Protein AF-A0A957LD82-F1 (afdb_monomer_lite)

Structure (mmCIF, N/CA/C/O backbone):
data_AF-A0A957LD82-F1
#
_entry.id   AF-A0A957LD82-F1
#
loop_
_atom_site.group_PDB
_atom_site.id
_atom_site.type_symbol
_atom_site.label_atom_id
_atom_site.label_alt_id
_atom_site.label_comp_id
_atom_site.label_asym_id
_atom_site.label_entity_id
_atom_site.label_seq_id
_atom_site.pdbx_PDB_ins_code
_atom_site.Cartn_x
_atom_site.Cartn_y
_atom_site.Cartn_z
_atom_site.occupancy
_atom_site.B_iso_or_equiv
_atom_site.auth_seq_id
_atom_site.auth_comp_id
_atom_site.auth_asym_id
_atom_site.auth_atom_id
_atom_site.pdbx_PDB_model_num
ATOM 1 N N . MET A 1 1 ? -39.497 -38.482 -14.548 1.00 37.16 1 MET A N 1
ATOM 2 C CA . MET A 1 1 ? -38.220 -38.505 -15.282 1.00 37.16 1 MET A CA 1
ATOM 3 C C . MET A 1 1 ? -37.666 -37.103 -15.205 1.00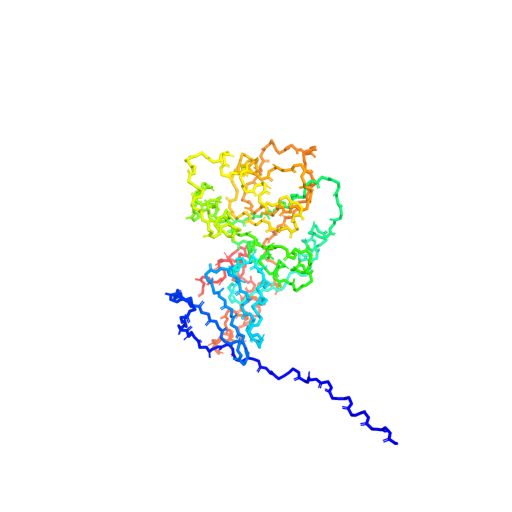 37.16 1 MET A C 1
ATOM 5 O O . MET A 1 1 ? -38.252 -36.192 -15.767 1.00 37.16 1 MET A O 1
ATOM 9 N N . THR A 1 2 ? -36.678 -36.952 -14.337 1.00 33.22 2 THR A N 1
ATOM 10 C CA . THR A 1 2 ? -35.869 -35.759 -14.091 1.00 33.22 2 THR A CA 1
ATOM 11 C C . THR A 1 2 ? -34.923 -35.540 -15.265 1.00 33.22 2 THR A C 1
ATOM 13 O O . THR A 1 2 ? -34.301 -36.509 -15.693 1.00 33.22 2 THR A O 1
ATOM 16 N N . ASP A 1 3 ? -34.794 -34.305 -15.736 1.00 28.39 3 ASP A N 1
ATOM 17 C CA . ASP A 1 3 ? -33.658 -33.889 -16.561 1.00 28.39 3 ASP A CA 1
ATOM 18 C C . ASP A 1 3 ? -33.222 -32.493 -16.092 1.00 28.39 3 ASP A C 1
ATOM 20 O O . ASP A 1 3 ? -33.792 -31.471 -16.474 1.00 28.39 3 ASP A O 1
ATOM 24 N N . ASP A 1 4 ? -32.251 -32.486 -15.176 1.00 30.16 4 ASP A N 1
ATOM 25 C CA . ASP A 1 4 ? -31.510 -31.306 -14.739 1.00 30.16 4 ASP A CA 1
ATOM 26 C C . ASP A 1 4 ? -30.354 -31.081 -15.722 1.00 30.16 4 ASP A C 1
ATOM 28 O O . ASP A 1 4 ? -29.299 -31.713 -15.631 1.00 30.16 4 ASP A O 1
ATOM 32 N N . ALA A 1 5 ? -30.538 -30.165 -16.672 1.00 30.92 5 ALA A N 1
ATOM 33 C CA . ALA A 1 5 ? -29.443 -29.652 -17.484 1.00 30.92 5 ALA A CA 1
ATOM 34 C C . ALA A 1 5 ? -28.743 -28.516 -16.723 1.00 30.92 5 ALA A C 1
ATOM 36 O O . ALA A 1 5 ? -29.127 -27.349 -16.788 1.00 30.92 5 ALA A O 1
ATOM 37 N N . ASN A 1 6 ? -27.706 -28.892 -15.980 1.00 31.89 6 ASN A N 1
ATOM 38 C CA . ASN A 1 6 ? -26.743 -27.996 -15.353 1.00 31.89 6 ASN A CA 1
ATOM 39 C C . ASN A 1 6 ? -25.898 -27.299 -16.436 1.00 31.89 6 ASN A C 1
ATOM 41 O O . ASN A 1 6 ? -24.949 -27.880 -16.961 1.00 31.89 6 ASN A O 1
ATOM 45 N N . THR A 1 7 ? -26.241 -26.060 -16.789 1.00 28.36 7 THR A N 1
ATOM 46 C CA . THR A 1 7 ? -25.378 -25.190 -17.599 1.00 28.36 7 THR A CA 1
ATOM 47 C C . THR A 1 7 ? -24.763 -24.117 -16.710 1.00 28.36 7 THR A C 1
ATOM 49 O O . THR A 1 7 ? -25.411 -23.122 -16.381 1.00 28.36 7 THR A O 1
ATOM 52 N N . SER A 1 8 ? -23.500 -24.319 -16.337 1.00 25.75 8 SER A N 1
ATOM 53 C CA . SER A 1 8 ? -22.634 -23.284 -15.771 1.00 25.75 8 SER A CA 1
ATOM 54 C C . SER A 1 8 ? -22.618 -22.054 -16.690 1.00 25.75 8 SER A C 1
ATOM 56 O O . SER A 1 8 ? -22.409 -22.220 -17.895 1.00 25.75 8 SER A O 1
ATOM 58 N N . PRO A 1 9 ? -22.792 -20.822 -16.183 1.00 27.30 9 PRO A N 1
ATOM 59 C CA . PRO A 1 9 ? -22.610 -19.644 -17.014 1.00 27.30 9 PRO A CA 1
ATOM 60 C C . PRO A 1 9 ? -21.117 -19.470 -17.321 1.00 27.30 9 PRO A C 1
ATOM 62 O O . PRO A 1 9 ? -20.305 -19.152 -16.455 1.00 27.30 9 PRO A O 1
ATOM 65 N N . THR A 1 10 ? -20.762 -19.708 -18.580 1.00 23.59 10 THR A N 1
ATOM 66 C CA . THR A 1 10 ? -19.490 -19.334 -19.201 1.00 23.59 10 THR A CA 1
ATOM 67 C C . THR A 1 10 ? -19.249 -17.831 -19.063 1.00 23.59 10 THR A C 1
ATOM 69 O O . THR A 1 10 ? -20.083 -17.029 -19.481 1.00 23.59 10 THR A O 1
ATOM 72 N N . ALA A 1 11 ? -18.093 -17.454 -18.513 1.00 25.05 11 ALA A N 1
ATOM 73 C CA . ALA A 1 11 ? -17.619 -16.076 -18.466 1.00 25.05 11 ALA A CA 1
ATOM 74 C C . ALA A 1 11 ? -17.286 -15.587 -19.887 1.00 25.05 11 ALA A C 1
ATOM 76 O O . ALA A 1 11 ? -16.221 -15.874 -20.429 1.00 25.05 11 ALA A O 1
ATOM 77 N N . THR A 1 12 ? -18.218 -14.869 -20.509 1.00 23.62 12 THR A N 1
ATOM 78 C CA . THR A 1 12 ? -17.974 -14.090 -21.729 1.00 23.62 12 THR A CA 1
ATOM 79 C C . THR A 1 12 ? -17.597 -12.663 -21.345 1.00 23.62 12 THR A C 1
ATOM 81 O O . THR A 1 12 ? -18.262 -12.062 -20.505 1.00 23.62 12 THR A O 1
ATOM 84 N N . GLY A 1 13 ? -16.510 -12.164 -21.939 1.00 26.25 13 GLY A N 1
ATOM 85 C CA . GLY A 1 13 ? -15.805 -10.938 -21.562 1.00 26.25 13 GLY A CA 1
ATOM 86 C C . GLY A 1 13 ? -16.672 -9.688 -21.397 1.00 26.25 13 GLY A C 1
ATOM 87 O O . GLY A 1 13 ? -17.635 -9.466 -22.129 1.00 26.25 13 GLY A O 1
ATOM 88 N N . PHE A 1 14 ? -16.282 -8.856 -20.432 1.00 27.83 14 PHE A N 1
ATOM 89 C CA . PHE A 1 14 ? -16.908 -7.571 -20.150 1.00 27.83 14 PHE A CA 1
ATOM 90 C C . PHE A 1 14 ? -16.106 -6.451 -20.813 1.00 27.83 14 PHE A C 1
ATOM 92 O O . PHE A 1 14 ? -14.918 -6.285 -20.547 1.00 27.83 14 PHE A O 1
ATOM 99 N N . SER A 1 15 ? -16.762 -5.675 -21.675 1.00 29.17 15 SER A N 1
ATOM 100 C CA . SER A 1 15 ? -16.251 -4.386 -22.130 1.00 29.17 15 SER A CA 1
ATOM 101 C C . SER A 1 15 ? -16.533 -3.342 -21.048 1.00 29.17 15 SER A C 1
ATOM 103 O O . SER A 1 15 ? -17.697 -3.011 -20.817 1.00 29.17 15 SER A O 1
ATOM 105 N N . ALA A 1 16 ? -15.489 -2.817 -20.406 1.00 32.66 16 ALA A N 1
ATOM 106 C CA . ALA A 1 16 ? -15.584 -1.536 -19.714 1.00 32.66 16 ALA A CA 1
ATOM 107 C C . ALA A 1 16 ? -15.987 -0.477 -20.748 1.00 32.66 16 ALA A C 1
ATOM 109 O O . ALA A 1 16 ? -15.374 -0.388 -21.815 1.00 32.66 16 ALA A O 1
ATOM 110 N N . GLY A 1 17 ? -17.053 0.275 -20.487 1.00 32.03 17 GLY A N 1
ATOM 111 C CA . GLY A 1 17 ? -17.469 1.316 -21.419 1.00 32.03 17 GLY A CA 1
ATOM 112 C C . GLY A 1 17 ? -18.947 1.647 -21.368 1.00 32.03 17 GLY A C 1
ATOM 113 O O . GLY A 1 17 ? -19.731 1.141 -22.173 1.00 32.03 17 GLY A O 1
ATOM 114 N N . ARG A 1 18 ? -19.298 2.572 -20.476 1.00 32.22 18 ARG A N 1
ATOM 115 C CA . ARG A 1 18 ? -19.909 3.870 -20.807 1.00 32.22 18 ARG A CA 1
ATOM 116 C C . ARG A 1 18 ? -20.166 4.594 -19.491 1.00 32.22 18 ARG A C 1
ATOM 118 O O . ARG A 1 18 ? -21.029 4.147 -18.740 1.00 32.22 18 ARG A O 1
ATOM 125 N N . ASP A 1 19 ? -19.483 5.719 -19.285 1.00 34.69 19 ASP A N 1
ATOM 126 C CA . ASP A 1 19 ? -19.875 6.707 -18.281 1.00 34.69 19 ASP A CA 1
ATOM 127 C C . ASP A 1 19 ? -21.354 7.032 -18.501 1.00 34.69 19 ASP A C 1
ATOM 129 O O . ASP A 1 19 ? -21.744 7.548 -19.555 1.00 34.69 19 ASP A O 1
ATOM 133 N N . MET A 1 20 ? -22.199 6.642 -17.552 1.00 35.75 20 MET A N 1
ATOM 134 C CA . MET A 1 20 ? -23.608 6.995 -17.572 1.00 35.75 20 MET A CA 1
ATOM 135 C C . MET A 1 20 ? -23.943 7.749 -16.299 1.00 35.75 20 MET A C 1
ATOM 137 O O . MET A 1 20 ? -23.800 7.233 -15.193 1.00 35.75 20 MET A O 1
ATOM 141 N N . ASP A 1 21 ? -24.454 8.957 -16.484 1.00 34.50 21 ASP A N 1
ATOM 142 C CA . ASP A 1 21 ? -25.106 9.707 -15.428 1.00 34.50 21 ASP A CA 1
ATOM 143 C C . ASP A 1 21 ? -26.489 9.102 -15.168 1.00 34.50 21 ASP A C 1
ATOM 145 O O . ASP A 1 21 ? -27.330 9.021 -16.070 1.00 34.50 21 ASP A O 1
ATOM 149 N N . PHE A 1 22 ? -26.750 8.675 -13.934 1.00 39.41 22 PHE A N 1
ATOM 150 C CA . PHE A 1 22 ? -28.084 8.266 -13.507 1.00 39.41 22 PHE A CA 1
ATOM 151 C C . PHE A 1 22 ? -28.494 9.003 -12.231 1.00 39.41 22 PHE A C 1
ATOM 153 O O . PHE A 1 22 ? -27.686 9.265 -11.342 1.00 39.41 22 PHE A O 1
ATOM 160 N N . SER A 1 23 ? -29.782 9.351 -12.157 1.00 32.78 23 SER A N 1
ATOM 161 C CA . SER A 1 23 ? -30.378 9.959 -10.969 1.00 32.78 23 SER A CA 1
ATOM 162 C C . SER A 1 23 ? -30.995 8.871 -10.096 1.00 32.78 23 SER A C 1
ATOM 164 O O . SER A 1 23 ? -31.865 8.123 -10.551 1.00 32.78 23 SER A O 1
ATOM 166 N N . ILE A 1 24 ? -30.554 8.791 -8.841 1.00 39.56 24 ILE A N 1
ATOM 167 C CA . ILE A 1 24 ? -31.186 7.978 -7.797 1.00 39.56 24 ILE A CA 1
ATOM 168 C C . ILE A 1 24 ? -31.771 8.950 -6.782 1.00 39.56 24 ILE A C 1
ATOM 170 O O . ILE A 1 24 ? -31.032 9.710 -6.178 1.00 39.56 24 ILE A O 1
ATOM 174 N N . ALA A 1 25 ? -33.094 8.936 -6.598 1.00 34.78 25 ALA A N 1
ATOM 175 C CA . ALA A 1 25 ? -33.778 9.749 -5.583 1.00 34.78 25 ALA A CA 1
ATOM 176 C C . ALA A 1 25 ? -33.409 11.256 -5.590 1.00 34.78 25 ALA A C 1
ATOM 178 O O . ALA A 1 25 ? -33.421 11.890 -4.543 1.00 34.78 25 ALA A O 1
ATOM 179 N N . ASN A 1 26 ? -33.158 11.828 -6.778 1.00 34.41 26 ASN A N 1
ATOM 180 C CA . ASN A 1 26 ? -32.676 13.199 -7.035 1.00 34.41 26 ASN A CA 1
ATOM 181 C C . ASN A 1 26 ? -31.175 13.464 -6.827 1.00 34.41 26 ASN A C 1
ATOM 183 O O . ASN A 1 26 ? -30.736 14.563 -7.158 1.00 34.41 26 ASN A O 1
ATOM 187 N N . ASP A 1 27 ? -30.380 12.474 -6.425 1.00 34.81 27 ASP A N 1
ATOM 188 C CA . ASP A 1 27 ? -28.924 12.600 -6.359 1.00 34.81 27 ASP A CA 1
ATOM 189 C C . ASP A 1 27 ? -28.263 12.070 -7.635 1.00 34.81 27 ASP A C 1
ATOM 191 O O . ASP A 1 27 ? -28.639 11.031 -8.191 1.00 34.81 27 ASP A O 1
ATOM 195 N N . PHE A 1 28 ? -27.296 12.838 -8.136 1.00 34.06 28 PHE A N 1
ATOM 196 C CA . PHE A 1 28 ? -26.535 12.539 -9.345 1.00 34.06 28 PHE A CA 1
ATOM 197 C C . PHE A 1 28 ? -25.315 11.709 -8.958 1.00 34.06 28 PHE A C 1
ATOM 199 O O . PHE A 1 28 ? -24.437 12.188 -8.239 1.00 34.06 28 PHE A O 1
ATOM 206 N N . VAL A 1 29 ? -25.253 10.461 -9.416 1.00 45.28 29 VAL A N 1
ATOM 207 C CA . VAL A 1 29 ? -24.162 9.556 -9.057 1.00 45.28 29 VAL A CA 1
ATOM 208 C C . VAL A 1 29 ? -23.565 8.986 -10.336 1.00 45.28 29 VAL A C 1
ATOM 210 O O . VAL A 1 29 ? -24.238 8.263 -11.065 1.00 45.28 29 VAL A O 1
ATOM 213 N N . GLY A 1 30 ? -22.303 9.319 -10.619 1.00 40.72 30 GLY A N 1
ATOM 214 C CA . GLY A 1 30 ? -21.558 8.706 -11.719 1.00 40.72 30 GLY A CA 1
ATOM 215 C C . GLY A 1 30 ? -21.296 7.227 -11.425 1.00 40.72 30 GLY A C 1
ATOM 216 O O . GLY A 1 30 ? -20.922 6.879 -10.297 1.00 40.72 30 GLY A O 1
ATOM 217 N N . GLY A 1 31 ? -21.491 6.358 -12.418 1.00 50.34 31 GLY A N 1
ATOM 218 C CA . GLY A 1 31 ? -21.335 4.919 -12.235 1.00 50.34 31 GLY A CA 1
ATOM 219 C C . GLY A 1 31 ? -21.324 4.092 -13.518 1.00 50.34 31 GLY A C 1
ATOM 220 O O . GLY A 1 31 ? -21.822 4.527 -14.555 1.00 50.34 31 GLY A O 1
ATOM 221 N N . ASP A 1 32 ? -20.822 2.860 -13.412 1.00 47.09 32 ASP A N 1
ATOM 222 C CA . ASP A 1 32 ? -20.896 1.861 -14.482 1.00 47.09 32 ASP A CA 1
ATOM 223 C C . ASP A 1 32 ? -22.114 0.950 -14.313 1.00 47.09 32 ASP A C 1
ATOM 225 O O . ASP A 1 32 ? -22.430 0.444 -13.227 1.00 47.09 32 ASP A O 1
ATOM 229 N N . LYS A 1 33 ? -22.792 0.683 -15.433 1.00 48.22 33 LYS A N 1
ATOM 230 C CA . LYS A 1 33 ? -23.857 -0.318 -15.506 1.00 48.22 33 LYS A CA 1
ATOM 231 C C . LYS A 1 33 ? -23.242 -1.704 -15.689 1.00 48.22 33 LYS A C 1
ATOM 233 O O . LYS A 1 33 ? -22.759 -2.035 -16.765 1.00 48.22 33 LYS A O 1
ATOM 238 N N . PHE A 1 34 ? -23.331 -2.536 -14.656 1.00 48.31 34 PHE A N 1
ATOM 239 C CA . PHE A 1 34 ? -22.688 -3.853 -14.639 1.00 48.31 34 PHE A CA 1
ATOM 240 C C . PHE A 1 34 ? -23.490 -4.921 -15.409 1.00 48.31 34 PHE A C 1
ATOM 242 O O . PHE A 1 34 ? -22.931 -5.679 -16.195 1.00 48.31 34 PHE A O 1
ATOM 249 N N . SER A 1 35 ? -24.815 -4.992 -15.193 1.00 41.22 35 SER A N 1
ATOM 250 C CA . SER A 1 35 ? -25.776 -5.831 -15.943 1.00 41.22 35 SER A CA 1
ATOM 251 C C . SER A 1 35 ? -27.203 -5.629 -15.402 1.00 41.22 35 SER A C 1
ATOM 253 O O . SER A 1 35 ? -27.405 -5.568 -14.187 1.00 41.22 35 SER A O 1
ATOM 255 N N . GLY A 1 36 ? -28.219 -5.544 -16.269 1.00 60.16 36 GLY A N 1
ATOM 256 C CA . GLY A 1 36 ? -29.620 -5.371 -15.844 1.00 60.16 36 GLY A CA 1
ATOM 257 C C . GLY A 1 36 ? -29.863 -4.068 -15.061 1.00 60.16 36 GLY A C 1
ATOM 258 O O . GLY A 1 36 ? -29.543 -2.997 -15.566 1.00 60.16 36 GLY A O 1
ATOM 259 N N . ASN A 1 37 ? -30.418 -4.163 -13.844 1.00 53.69 37 ASN A N 1
ATOM 260 C CA . ASN A 1 37 ? -30.674 -3.040 -12.917 1.00 53.69 37 ASN A CA 1
ATOM 261 C C . ASN A 1 37 ? -29.593 -2.895 -11.816 1.00 53.69 37 ASN A C 1
ATOM 263 O O . ASN A 1 37 ? -29.890 -2.444 -10.709 1.00 53.69 37 ASN A O 1
ATOM 267 N N . LYS A 1 38 ? -28.356 -3.333 -12.081 1.00 48.66 38 LYS A N 1
ATOM 268 C CA . LYS A 1 38 ? -27.225 -3.247 -11.140 1.00 48.66 38 LYS A CA 1
ATOM 269 C C . LYS A 1 38 ? -26.270 -2.124 -11.551 1.00 48.66 38 LYS A C 1
ATOM 271 O O . LYS A 1 38 ? -25.851 -2.095 -12.712 1.00 48.66 38 LYS A O 1
ATOM 276 N N . TYR A 1 39 ? -25.904 -1.264 -10.601 1.00 54.19 39 TYR A N 1
ATOM 277 C CA . TYR A 1 39 ? -25.043 -0.096 -10.823 1.00 54.19 39 TYR A CA 1
ATOM 278 C C . TYR A 1 39 ? -23.960 0.002 -9.738 1.00 54.19 39 TYR A C 1
ATOM 280 O O . TYR A 1 39 ? -24.215 -0.347 -8.583 1.00 54.19 39 TYR A O 1
ATOM 288 N N . VAL A 1 40 ? -22.774 0.491 -10.107 1.00 51.59 40 VAL A N 1
ATOM 289 C CA . VAL A 1 40 ? -21.659 0.786 -9.185 1.00 51.59 40 VAL A CA 1
ATOM 290 C C . VAL A 1 40 ? -21.487 2.299 -9.091 1.00 51.59 40 VAL A C 1
ATOM 292 O O . VAL A 1 40 ? -21.320 2.938 -10.120 1.00 51.59 40 VAL A O 1
ATOM 295 N N . SER A 1 41 ? -21.526 2.877 -7.887 1.00 48.91 41 SER A N 1
ATOM 296 C CA . SER A 1 41 ? -21.249 4.304 -7.660 1.00 48.91 41 SER A CA 1
ATOM 297 C C . SER A 1 41 ? -19.750 4.561 -7.516 1.00 48.91 41 SER A C 1
ATOM 299 O O . SER A 1 41 ? -19.121 4.045 -6.591 1.00 48.91 41 SER A O 1
ATOM 301 N N . TYR A 1 42 ? -19.191 5.432 -8.358 1.00 43.59 42 TYR A N 1
ATOM 302 C CA . TYR A 1 42 ? -17.782 5.831 -8.259 1.00 43.59 42 TYR A CA 1
ATOM 303 C C . TYR A 1 42 ? -17.486 6.780 -7.096 1.00 43.59 42 TYR A C 1
ATOM 305 O O . TYR A 1 42 ? -16.356 6.823 -6.621 1.00 43.59 42 TYR A O 1
ATOM 313 N N . MET A 1 43 ? -18.484 7.535 -6.626 1.00 38.50 43 MET A N 1
ATOM 314 C CA . MET A 1 43 ? -18.284 8.507 -5.542 1.00 38.50 43 MET A CA 1
ATOM 315 C C . MET A 1 43 ? -18.257 7.871 -4.150 1.00 38.50 43 MET A C 1
ATOM 317 O O . MET A 1 43 ? -17.748 8.486 -3.221 1.00 38.50 43 MET A O 1
ATOM 321 N N . THR A 1 44 ? -18.809 6.666 -3.992 1.00 43.94 44 THR A N 1
ATOM 322 C CA . THR A 1 44 ? -18.986 6.035 -2.669 1.00 43.94 44 THR A CA 1
ATOM 323 C C . THR A 1 44 ? -18.475 4.596 -2.588 1.00 43.94 44 THR A C 1
ATOM 325 O O . THR A 1 44 ? -18.439 4.032 -1.502 1.00 43.94 44 THR A O 1
ATOM 328 N N . GLY A 1 45 ? -18.110 3.970 -3.715 1.00 43.81 45 GLY A N 1
ATOM 329 C CA . GLY A 1 45 ? -17.806 2.533 -3.765 1.00 43.81 45 GLY A CA 1
ATOM 330 C C . GLY A 1 45 ? -19.042 1.634 -3.600 1.00 43.81 45 GLY A C 1
ATOM 331 O O . GLY A 1 45 ? -18.936 0.409 -3.617 1.00 43.81 45 GLY A O 1
ATOM 332 N N . ASN A 1 46 ? -20.239 2.214 -3.485 1.00 45.81 46 ASN A N 1
ATOM 333 C CA . ASN A 1 46 ? -21.460 1.465 -3.221 1.00 45.81 46 ASN A CA 1
ATOM 334 C C . ASN A 1 46 ? -21.931 0.694 -4.461 1.00 45.81 46 ASN A C 1
ATOM 336 O O . ASN A 1 46 ? -22.209 1.283 -5.512 1.00 45.81 46 ASN A O 1
ATOM 340 N N . LEU A 1 47 ? -22.105 -0.624 -4.318 1.00 43.69 47 LEU A N 1
ATOM 341 C CA . LEU A 1 47 ? -22.863 -1.431 -5.271 1.00 43.69 47 LEU A CA 1
ATOM 342 C C . LEU A 1 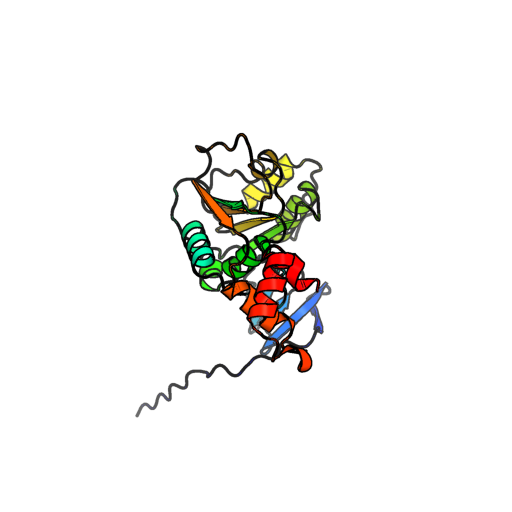47 ? -24.347 -1.347 -4.897 1.00 43.69 47 LEU A C 1
ATOM 344 O O . LEU A 1 47 ? -24.781 -1.901 -3.886 1.00 43.69 47 LEU A O 1
ATOM 348 N N . VAL A 1 48 ? -25.144 -0.682 -5.731 1.00 48.78 48 VAL A N 1
ATOM 349 C CA . VAL A 1 48 ? -26.597 -0.618 -5.548 1.00 48.78 48 VAL A CA 1
ATOM 350 C C . VAL A 1 48 ? -27.241 -1.684 -6.430 1.00 48.78 48 VAL A C 1
ATOM 352 O O . VAL A 1 48 ? -27.280 -1.576 -7.660 1.00 48.78 48 VAL A O 1
ATOM 355 N N . VAL A 1 49 ? -27.753 -2.743 -5.796 1.00 45.12 49 VAL A N 1
ATOM 356 C CA . VAL A 1 49 ? -28.494 -3.813 -6.472 1.00 45.12 49 VAL A CA 1
ATOM 357 C C . VAL A 1 49 ? -29.988 -3.576 -6.278 1.00 45.12 49 VAL A C 1
ATOM 359 O O . VAL A 1 49 ? -30.524 -3.801 -5.197 1.00 45.12 49 VAL A O 1
ATOM 362 N N . ASN A 1 50 ? -30.684 -3.155 -7.336 1.00 43.09 50 ASN A N 1
ATOM 363 C CA . ASN A 1 50 ? -32.142 -3.083 -7.312 1.00 43.09 50 ASN A CA 1
ATOM 364 C C . ASN A 1 50 ? -32.725 -4.421 -7.797 1.00 43.09 50 ASN A C 1
ATOM 366 O O . ASN A 1 50 ? -32.768 -4.691 -9.001 1.00 43.09 50 ASN A O 1
ATOM 370 N N . GLN A 1 51 ? -33.142 -5.278 -6.861 1.00 41.69 51 GLN A N 1
ATOM 371 C CA . GLN A 1 51 ? -33.937 -6.471 -7.157 1.00 41.69 51 GLN A CA 1
ATOM 372 C C . GLN A 1 51 ? -35.333 -6.314 -6.548 1.00 41.69 51 GLN A C 1
ATOM 374 O O . GLN A 1 51 ? -35.494 -6.283 -5.333 1.00 41.69 51 GLN A O 1
ATOM 379 N N . ASN A 1 52 ? -36.355 -6.235 -7.406 1.00 40.19 52 ASN A N 1
ATOM 380 C CA . ASN A 1 52 ? -37.773 -6.330 -7.034 1.00 40.19 52 ASN A CA 1
ATOM 381 C C . ASN A 1 52 ? -38.233 -5.382 -5.905 1.00 40.19 52 ASN A C 1
ATOM 383 O O . ASN A 1 52 ? -39.058 -5.765 -5.081 1.00 40.19 52 ASN A O 1
ATOM 387 N N . GLY A 1 53 ? -37.713 -4.150 -5.851 1.00 41.66 53 GLY A N 1
ATOM 388 C CA . GLY A 1 53 ? -38.112 -3.167 -4.835 1.00 41.66 53 GLY A CA 1
ATOM 389 C C . GLY A 1 53 ? -37.519 -3.404 -3.441 1.00 41.66 53 GLY A C 1
ATOM 390 O O . GLY A 1 53 ? -37.843 -2.659 -2.521 1.00 41.66 53 GLY A O 1
ATOM 391 N N . VAL A 1 54 ? -36.630 -4.391 -3.282 1.00 37.03 54 VAL A N 1
ATOM 392 C CA . VAL A 1 54 ? -35.804 -4.557 -2.082 1.00 37.03 54 VAL A CA 1
ATOM 393 C C . VAL A 1 54 ? -34.430 -3.967 -2.376 1.00 37.03 54 VAL A C 1
ATOM 395 O O . VAL A 1 54 ? -33.672 -4.472 -3.207 1.00 37.03 54 VAL A O 1
ATOM 398 N N . GLN A 1 55 ? -34.130 -2.859 -1.705 1.00 43.53 55 GLN A N 1
ATOM 399 C CA . GLN A 1 55 ? -32.831 -2.206 -1.745 1.00 43.53 55 GLN A CA 1
ATOM 400 C C . GLN A 1 55 ? -31.880 -2.988 -0.834 1.00 43.53 55 GLN A C 1
ATOM 402 O O . GLN A 1 55 ? -31.932 -2.862 0.384 1.00 43.53 55 GLN A O 1
ATOM 407 N N . ALA A 1 56 ? -31.036 -3.836 -1.419 1.00 36.75 56 ALA A N 1
ATOM 408 C CA . ALA A 1 56 ? -29.899 -4.413 -0.713 1.00 36.75 56 ALA A CA 1
ATOM 409 C C . ALA A 1 56 ? -28.655 -3.608 -1.107 1.00 36.75 56 ALA A C 1
ATOM 411 O O . ALA A 1 56 ? -28.065 -3.838 -2.163 1.00 36.75 56 ALA A O 1
ATOM 412 N N . SER A 1 57 ? -28.300 -2.612 -0.296 1.00 42.06 57 SER A N 1
ATOM 413 C CA . SER A 1 57 ? -27.012 -1.926 -0.398 1.00 42.06 57 SER A CA 1
ATOM 414 C C . SER A 1 57 ? -25.983 -2.727 0.392 1.00 42.06 57 SER A C 1
ATOM 416 O O . SER A 1 57 ? -25.967 -2.684 1.621 1.00 42.06 57 SER A O 1
ATOM 418 N N . THR A 1 58 ? -25.129 -3.476 -0.299 1.00 41.56 58 THR A N 1
ATOM 419 C CA . THR A 1 58 ? -23.873 -3.930 0.303 1.00 41.56 58 THR A CA 1
ATOM 420 C C . THR A 1 58 ? -22.878 -2.791 0.116 1.00 41.56 58 THR A C 1
ATOM 422 O O . THR A 1 58 ? -22.487 -2.487 -1.011 1.00 41.56 58 THR A O 1
ATOM 425 N N . LEU A 1 59 ? -22.555 -2.099 1.208 1.00 48.56 59 LEU A N 1
ATOM 426 C CA . LEU A 1 59 ? -21.604 -0.991 1.209 1.00 48.56 59 LEU A CA 1
ATOM 427 C C . LEU A 1 59 ? -20.197 -1.586 1.077 1.00 48.56 59 LEU A C 1
ATOM 429 O O . LEU A 1 59 ? -19.772 -2.359 1.932 1.00 48.56 59 LEU A O 1
ATOM 433 N N . TYR A 1 60 ? -19.509 -1.270 -0.019 1.00 51.38 60 TYR A N 1
ATOM 434 C CA . TYR A 1 60 ? -18.111 -1.635 -0.233 1.00 51.38 60 TYR A CA 1
ATOM 435 C C . TYR A 1 60 ? -17.279 -0.356 -0.181 1.00 51.38 60 TYR A C 1
ATOM 437 O O . TYR A 1 60 ? -17.206 0.395 -1.149 1.00 51.38 60 TYR A O 1
ATOM 445 N N . TYR A 1 61 ? -16.629 -0.105 0.951 1.00 65.31 61 TYR A N 1
ATOM 446 C CA . TYR A 1 61 ? -15.830 1.101 1.161 1.00 65.31 61 TYR A CA 1
ATOM 447 C C . TYR A 1 61 ? -14.425 0.938 0.571 1.00 65.31 61 TYR A C 1
ATOM 449 O O . TYR A 1 61 ? -13.435 0.784 1.286 1.00 65.31 61 TYR A O 1
ATOM 457 N N . ARG A 1 62 ? -14.331 0.888 -0.761 1.00 72.56 62 ARG A N 1
ATOM 458 C CA . ARG A 1 62 ? -13.062 0.680 -1.474 1.00 72.56 62 ARG A CA 1
ATOM 459 C C . ARG A 1 62 ? -12.683 1.903 -2.288 1.00 72.56 62 ARG A C 1
ATOM 461 O O . ARG A 1 62 ? -13.365 2.256 -3.246 1.00 72.56 62 ARG A O 1
ATOM 468 N N . HIS A 1 63 ? -11.559 2.520 -1.940 1.00 74.81 63 HIS A N 1
ATOM 469 C CA . HIS A 1 63 ? -10.943 3.527 -2.797 1.00 74.81 63 HIS A CA 1
ATOM 470 C C . HIS A 1 63 ? -10.404 2.866 -4.071 1.00 74.81 63 HIS A C 1
ATOM 472 O O . HIS A 1 63 ? -9.743 1.827 -4.012 1.00 74.81 63 HIS A O 1
ATOM 478 N N . VAL A 1 64 ? -10.648 3.493 -5.226 1.00 73.94 64 VAL A N 1
ATOM 479 C CA . VAL A 1 64 ? -10.026 3.085 -6.491 1.00 73.94 64 VAL A CA 1
ATOM 480 C C . VAL A 1 64 ? -8.522 3.324 -6.380 1.00 73.94 64 VAL A C 1
ATOM 482 O O . VAL A 1 64 ? -8.073 4.462 -6.226 1.00 73.94 64 VAL A O 1
ATOM 485 N N . LEU A 1 65 ? -7.735 2.248 -6.433 1.00 79.19 65 LEU A N 1
ATOM 486 C CA . LEU A 1 65 ? -6.281 2.345 -6.365 1.00 79.19 65 LEU A CA 1
ATOM 487 C C . LEU A 1 65 ? -5.721 2.678 -7.755 1.00 79.19 65 LEU A C 1
ATOM 489 O O . LEU A 1 65 ? -6.122 2.047 -8.736 1.00 79.19 65 LEU A O 1
ATOM 493 N N . PRO A 1 66 ? -4.784 3.637 -7.873 1.00 76.12 66 PRO A N 1
ATOM 494 C CA . PRO A 1 66 ? -4.248 4.065 -9.159 1.00 76.12 66 PRO A CA 1
ATOM 495 C C . PRO A 1 66 ? -3.208 3.060 -9.674 1.00 76.12 66 PRO A C 1
ATOM 497 O O . PRO A 1 66 ? -1.997 3.302 -9.655 1.00 76.12 66 PRO A O 1
ATOM 500 N N . LEU A 1 67 ? -3.684 1.904 -10.129 1.00 74.56 67 LEU A N 1
ATOM 501 C CA . LEU A 1 67 ? -2.901 0.959 -10.913 1.00 74.56 67 LEU A CA 1
ATOM 502 C C . LEU A 1 67 ? -2.720 1.538 -12.316 1.00 74.56 67 LEU A C 1
ATOM 504 O O . LEU A 1 67 ? -3.628 1.497 -13.137 1.00 74.56 67 LEU A O 1
ATOM 508 N N . GLY A 1 68 ? -1.558 2.140 -12.565 1.00 65.88 68 GLY A N 1
ATOM 509 C CA . GLY A 1 68 ? -1.186 2.558 -13.914 1.00 65.88 68 GLY A CA 1
ATOM 510 C C . GLY A 1 68 ? -0.896 1.358 -14.817 1.00 65.88 68 GLY A C 1
ATOM 511 O O . GLY A 1 68 ? -0.541 0.282 -14.330 1.00 65.88 68 GLY A O 1
ATOM 512 N N . ASP A 1 69 ? -0.971 1.570 -16.129 1.00 68.38 69 ASP A N 1
ATOM 513 C CA . ASP A 1 69 ? -0.661 0.539 -17.118 1.00 68.38 69 ASP A CA 1
ATOM 514 C C . ASP A 1 69 ? 0.791 0.042 -17.002 1.00 68.38 69 ASP A C 1
ATOM 516 O O . ASP A 1 69 ? 1.716 0.770 -16.600 1.00 68.38 69 ASP A O 1
ATOM 520 N N . GLY A 1 70 ? 0.991 -1.229 -17.357 1.00 77.44 70 GLY A N 1
ATOM 521 C CA . GLY A 1 70 ? 2.308 -1.863 -17.398 1.00 77.44 70 GLY A CA 1
ATOM 522 C C . GLY A 1 70 ? 2.922 -2.079 -16.018 1.00 77.44 70 GLY A C 1
ATOM 523 O O . GLY A 1 70 ? 4.012 -1.572 -15.726 1.00 77.44 70 GLY A O 1
ATOM 524 N N . TYR A 1 71 ? 2.208 -2.790 -15.143 1.00 88.69 71 TYR A N 1
ATOM 525 C CA . TYR A 1 71 ? 2.831 -3.436 -13.990 1.00 88.69 71 TYR A CA 1
ATOM 526 C C . TYR A 1 71 ? 3.647 -4.644 -14.464 1.00 88.69 71 TYR A C 1
ATOM 528 O O . TYR A 1 71 ? 3.214 -5.377 -15.351 1.00 88.69 71 TYR A O 1
ATOM 536 N N . VAL A 1 72 ? 4.822 -4.835 -13.870 1.00 92.44 72 VAL A N 1
ATOM 537 C CA . VAL A 1 72 ? 5.653 -6.023 -14.074 1.00 92.44 72 VAL A CA 1
ATOM 538 C C . VAL A 1 72 ? 5.598 -6.834 -12.796 1.00 92.44 72 VAL A C 1
ATOM 540 O O . VAL A 1 72 ? 5.897 -6.286 -11.733 1.00 92.44 72 VAL A O 1
ATOM 543 N N . ASP A 1 73 ? 5.228 -8.106 -12.925 1.00 93.31 73 ASP A N 1
ATOM 544 C CA . ASP A 1 73 ? 5.085 -9.016 -11.794 1.00 93.31 73 ASP A CA 1
ATOM 545 C C . ASP A 1 73 ? 6.398 -9.149 -11.017 1.00 93.31 73 ASP A C 1
ATOM 547 O O . ASP A 1 73 ? 7.487 -9.282 -11.586 1.00 93.31 73 ASP A O 1
ATOM 551 N N . ARG A 1 74 ? 6.275 -9.101 -9.692 1.00 95.56 74 ARG A N 1
ATOM 552 C CA . ARG A 1 74 ? 7.365 -9.201 -8.720 1.00 95.56 74 ARG A CA 1
ATOM 553 C C . ARG A 1 74 ? 6.999 -10.265 -7.685 1.00 95.56 74 ARG A C 1
ATOM 555 O O . ARG A 1 74 ? 6.803 -9.928 -6.517 1.00 95.56 74 ARG A O 1
ATOM 562 N N . PRO A 1 75 ? 6.916 -11.547 -8.089 1.00 96.00 75 PRO A N 1
ATOM 563 C CA . PRO A 1 75 ? 6.235 -12.593 -7.327 1.00 96.00 75 PRO A CA 1
ATOM 564 C C . PRO A 1 75 ? 6.778 -12.774 -5.906 1.00 96.00 75 PRO A C 1
ATOM 566 O O . PRO A 1 75 ? 6.002 -12.951 -4.979 1.00 96.00 75 PRO A O 1
ATOM 569 N N . GLU A 1 76 ? 8.092 -12.661 -5.701 1.00 97.12 76 GLU A N 1
ATOM 570 C CA . GLU A 1 76 ? 8.693 -12.777 -4.364 1.00 97.12 76 GLU A CA 1
ATOM 571 C C . GLU A 1 76 ? 8.292 -11.624 -3.430 1.00 97.12 76 GLU A C 1
ATOM 573 O O . GLU A 1 76 ? 8.130 -11.826 -2.228 1.00 97.12 76 GLU A O 1
ATOM 578 N N . LEU A 1 77 ? 8.146 -10.406 -3.964 1.00 97.75 77 LEU A N 1
ATOM 579 C CA . LEU A 1 77 ? 7.730 -9.231 -3.192 1.00 97.75 77 LEU A CA 1
ATOM 580 C C . LEU A 1 77 ? 6.215 -9.203 -2.992 1.00 97.75 77 LEU A C 1
ATOM 582 O O . LEU A 1 77 ? 5.754 -8.775 -1.936 1.00 97.75 77 LEU A O 1
ATOM 586 N N . GLU A 1 78 ? 5.461 -9.645 -4.000 1.00 97.94 78 GLU A N 1
ATOM 587 C CA . GLU A 1 78 ? 4.016 -9.842 -3.910 1.00 97.94 78 GLU A CA 1
ATOM 588 C C . GLU A 1 78 ? 3.705 -10.854 -2.806 1.00 97.94 78 GLU A C 1
ATOM 590 O O . GLU A 1 78 ? 3.026 -10.497 -1.850 1.00 97.94 78 GLU A O 1
ATOM 595 N N . GLN A 1 79 ? 4.334 -12.032 -2.836 1.00 98.12 79 GLN A N 1
ATOM 596 C CA . GLN A 1 79 ? 4.170 -13.063 -1.813 1.00 98.12 79 GLN A CA 1
ATOM 597 C C . GLN A 1 79 ? 4.529 -12.562 -0.405 1.00 98.12 79 GLN A C 1
ATOM 599 O O . GLN A 1 79 ? 3.770 -12.776 0.536 1.00 98.12 79 GLN A O 1
ATOM 604 N N . GLN A 1 80 ? 5.656 -11.859 -0.236 1.00 98.12 80 GLN A N 1
ATOM 605 C CA . GLN A 1 80 ? 6.030 -11.301 1.073 1.00 98.12 80 GLN A CA 1
ATOM 606 C C . GLN A 1 80 ? 4.986 -10.310 1.606 1.00 98.12 80 GLN A C 1
ATOM 608 O O . GLN A 1 80 ? 4.720 -10.272 2.809 1.00 98.12 80 GLN A O 1
ATOM 613 N N . LEU A 1 81 ? 4.404 -9.488 0.727 1.00 98.31 81 LEU A N 1
ATOM 614 C CA . LEU A 1 81 ? 3.350 -8.556 1.112 1.00 98.31 81 LEU A CA 1
ATOM 615 C C . LEU A 1 81 ? 2.047 -9.294 1.439 1.00 98.31 81 LEU A C 1
ATOM 617 O O . LEU A 1 81 ? 1.403 -8.970 2.430 1.00 98.31 81 LEU A O 1
ATOM 621 N N . GLU A 1 82 ? 1.675 -10.293 0.645 1.00 98.12 82 GLU A N 1
ATOM 622 C CA . GLU A 1 82 ? 0.501 -11.140 0.874 1.00 98.12 82 GLU A CA 1
ATOM 623 C C . GLU A 1 82 ? 0.586 -11.851 2.230 1.00 98.12 82 GLU A C 1
ATOM 625 O O . GLU A 1 82 ? -0.345 -11.765 3.029 1.00 98.12 82 GLU A O 1
ATOM 630 N N . GLU A 1 83 ? 1.724 -12.475 2.538 1.00 97.31 83 GLU A N 1
ATOM 631 C CA . GLU A 1 83 ? 1.980 -13.130 3.825 1.00 97.31 83 GLU A CA 1
ATOM 632 C C . GLU A 1 83 ? 1.885 -12.142 4.996 1.00 97.31 83 GLU A C 1
ATOM 634 O O . GLU A 1 83 ? 1.265 -12.447 6.015 1.00 97.31 83 GLU A O 1
ATOM 639 N N . ALA A 1 84 ? 2.435 -10.933 4.846 1.00 96.75 84 ALA A N 1
ATOM 640 C CA . ALA A 1 84 ? 2.336 -9.884 5.859 1.00 96.75 84 ALA A CA 1
ATOM 641 C C . ALA A 1 84 ? 0.895 -9.379 6.063 1.00 96.75 84 ALA A C 1
ATOM 643 O O . ALA A 1 84 ? 0.513 -9.019 7.176 1.00 96.75 84 ALA A O 1
ATOM 644 N N . LEU A 1 85 ? 0.082 -9.339 5.004 1.00 96.44 85 LEU A N 1
ATOM 645 C CA . LEU A 1 85 ? -1.316 -8.914 5.086 1.00 96.44 85 LEU A CA 1
ATOM 646 C C . LEU A 1 85 ? -2.221 -9.999 5.671 1.00 96.44 85 LEU A C 1
ATOM 648 O O . LEU A 1 85 ? -3.171 -9.671 6.383 1.00 96.44 85 LEU A O 1
ATOM 652 N N . LEU A 1 86 ? -1.926 -11.269 5.403 1.00 95.19 86 LEU A N 1
ATOM 653 C CA . LEU A 1 86 ? -2.741 -12.411 5.821 1.00 95.19 86 LEU A CA 1
ATOM 654 C C . LEU A 1 86 ? -2.305 -13.036 7.152 1.00 95.19 86 LEU A C 1
ATOM 656 O O . LEU A 1 86 ? -3.031 -13.876 7.678 1.00 95.19 86 LEU A O 1
ATOM 660 N N . SER A 1 87 ? -1.165 -12.630 7.717 1.00 93.00 87 SER A N 1
ATOM 661 C CA . SER A 1 87 ? -0.710 -13.104 9.025 1.00 93.00 87 SER A CA 1
ATOM 662 C C . SER A 1 87 ? -1.728 -12.794 10.130 1.00 93.00 87 SER A C 1
ATOM 664 O O . SER A 1 87 ? -2.359 -11.730 10.153 1.00 93.00 87 SER A O 1
ATOM 666 N N . GLU A 1 88 ? -1.897 -13.728 11.063 1.00 88.62 88 GLU A N 1
ATOM 667 C CA . GLU A 1 88 ? -2.651 -13.494 12.296 1.00 88.62 88 GLU A CA 1
ATOM 668 C C . GLU A 1 88 ? -1.758 -12.792 13.326 1.00 88.62 88 GLU A C 1
ATOM 670 O O . GLU A 1 88 ? -0.549 -13.026 13.388 1.00 88.62 88 GLU A O 1
ATOM 675 N N . SER A 1 89 ? -2.348 -11.907 14.126 1.00 85.38 89 SER A N 1
ATOM 676 C CA . SER A 1 89 ? -1.644 -11.155 15.161 1.00 85.38 89 SER A CA 1
ATOM 677 C C . SER A 1 89 ? -2.627 -10.696 16.232 1.00 85.38 89 SER A C 1
ATOM 679 O O . SER A 1 89 ? -3.726 -10.254 15.911 1.00 85.38 89 SER A O 1
ATOM 681 N N . GLU A 1 90 ? -2.203 -10.749 17.494 1.00 84.06 90 GLU A N 1
ATOM 682 C CA . GLU A 1 90 ? -2.951 -10.178 18.621 1.00 84.06 90 GLU A CA 1
ATOM 683 C C . GLU A 1 90 ? -2.845 -8.643 18.655 1.00 84.06 90 GLU A C 1
ATOM 685 O O . GLU A 1 90 ? -3.741 -7.973 19.156 1.00 84.06 90 GLU A O 1
ATOM 690 N N . GLN A 1 91 ? -1.775 -8.077 18.086 1.00 86.81 91 GLN A N 1
ATOM 691 C CA . GLN A 1 91 ? -1.556 -6.632 17.945 1.00 86.81 91 GLN A CA 1
ATOM 692 C C . GLN A 1 91 ? -2.025 -6.124 16.579 1.00 86.81 91 GLN A C 1
ATOM 694 O O . GLN A 1 91 ? -2.024 -6.875 15.597 1.00 86.81 91 GLN A O 1
ATOM 699 N N . GLN A 1 92 ? -2.326 -4.827 16.493 1.00 89.88 92 GLN A N 1
ATOM 700 C CA . GLN A 1 92 ? -2.619 -4.164 15.226 1.00 89.88 92 GLN A CA 1
ATOM 701 C C . GLN A 1 92 ? -1.439 -4.305 14.251 1.00 89.88 92 GLN A C 1
ATOM 703 O O . GLN A 1 92 ? -0.271 -4.129 14.614 1.00 89.88 92 GLN A O 1
ATOM 708 N N . LYS A 1 93 ? -1.736 -4.657 12.996 1.00 93.94 93 LYS A N 1
ATOM 709 C CA . LYS A 1 93 ? -0.707 -4.914 11.981 1.00 93.94 93 LYS A CA 1
ATOM 710 C C . LYS A 1 93 ? -0.257 -3.629 11.299 1.00 93.94 93 LYS A C 1
ATOM 712 O O . LYS A 1 93 ? -1.079 -2.862 10.796 1.00 93.94 93 LYS A O 1
ATOM 717 N N . LEU A 1 94 ? 1.061 -3.463 11.195 1.00 94.94 94 L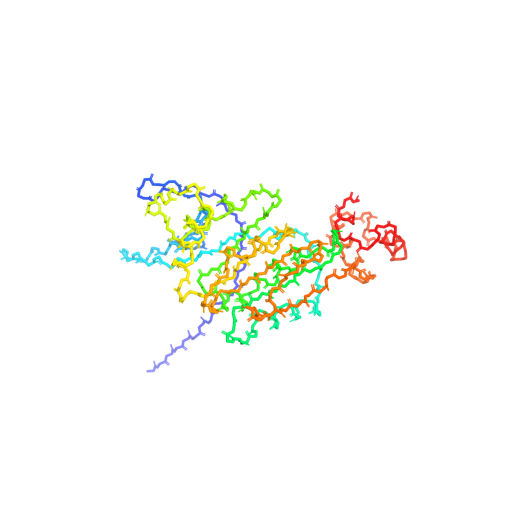EU A N 1
ATOM 718 C CA . LEU A 1 94 ?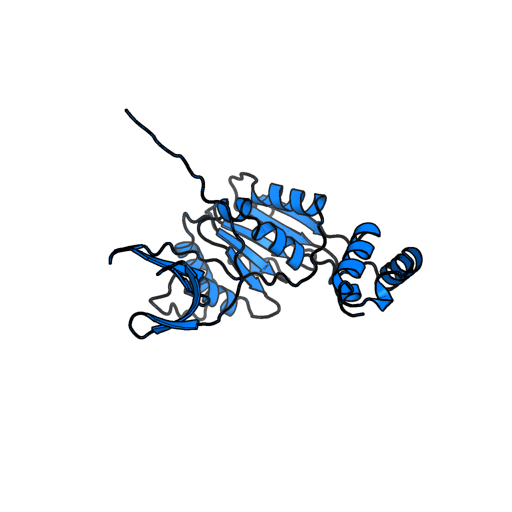 1.706 -2.388 10.450 1.00 94.94 94 LEU A CA 1
ATOM 719 C C . LEU A 1 94 ? 2.711 -2.962 9.449 1.00 94.94 94 LEU A C 1
ATOM 721 O O . LEU A 1 94 ? 3.754 -3.496 9.821 1.00 94.94 94 LEU A O 1
ATOM 725 N N . VAL A 1 95 ? 2.429 -2.800 8.161 1.00 96.69 95 VAL A N 1
ATOM 726 C CA . VAL A 1 95 ? 3.333 -3.172 7.074 1.00 96.69 95 VAL A CA 1
ATOM 727 C C . VAL A 1 95 ? 4.073 -1.931 6.584 1.00 96.69 95 VAL A C 1
ATOM 729 O O . VAL A 1 95 ? 3.497 -1.044 5.956 1.00 96.69 95 VAL A O 1
ATOM 732 N N . LEU A 1 96 ? 5.370 -1.862 6.861 1.00 96.31 96 LEU A N 1
ATOM 733 C CA . LEU A 1 96 ? 6.251 -0.796 6.395 1.00 96.31 96 LEU A CA 1
ATOM 734 C C . LEU A 1 96 ? 6.848 -1.164 5.042 1.00 96.31 96 LEU A C 1
ATOM 736 O O . LEU A 1 96 ? 7.673 -2.075 4.950 1.00 96.31 96 LEU A O 1
ATOM 740 N N . VAL A 1 97 ? 6.476 -0.422 4.003 1.00 97.38 97 VAL A N 1
ATOM 741 C CA . VAL A 1 97 ? 6.959 -0.635 2.637 1.00 97.38 97 VAL A CA 1
ATOM 742 C C . VAL A 1 97 ? 7.984 0.438 2.279 1.00 97.38 97 VAL A C 1
ATOM 744 O O . VAL A 1 97 ? 7.654 1.596 2.005 1.00 97.38 97 VAL A O 1
ATOM 747 N N . ASN A 1 98 ? 9.250 0.030 2.256 1.00 94.62 98 ASN A N 1
ATOM 748 C CA . ASN A 1 98 ? 10.415 0.895 2.088 1.00 94.62 98 ASN A CA 1
ATOM 749 C C . ASN A 1 98 ? 11.091 0.679 0.736 1.00 94.62 98 ASN A C 1
ATOM 751 O O . ASN A 1 98 ? 10.853 -0.309 0.051 1.00 94.62 98 ASN A O 1
ATOM 755 N N . GLY A 1 99 ? 11.932 1.627 0.328 1.00 92.06 99 GLY A N 1
ATOM 756 C CA . GLY A 1 99 ? 12.697 1.536 -0.917 1.00 92.06 99 GLY A CA 1
ATOM 757 C C . GLY A 1 99 ? 13.051 2.907 -1.479 1.00 92.06 99 GLY A C 1
ATOM 758 O O . GLY A 1 99 ? 12.536 3.940 -1.037 1.00 92.06 99 GLY A O 1
ATOM 759 N N . ARG A 1 100 ? 13.934 2.939 -2.473 1.00 92.44 100 ARG A N 1
ATOM 760 C CA . ARG A 1 100 ? 14.336 4.184 -3.134 1.00 92.44 100 ARG A CA 1
ATOM 761 C C . ARG A 1 100 ? 13.141 4.829 -3.870 1.00 92.44 100 ARG A C 1
ATOM 763 O O . ARG A 1 100 ? 12.231 4.127 -4.313 1.00 92.44 100 ARG A O 1
ATOM 770 N N . PRO A 1 101 ? 13.071 6.168 -4.005 1.00 91.25 101 PRO A N 1
ATOM 771 C CA . PRO A 1 101 ? 12.058 6.796 -4.853 1.00 91.25 101 PRO A CA 1
ATOM 772 C C . PRO A 1 101 ? 12.081 6.224 -6.278 1.00 91.25 101 PRO A C 1
ATOM 774 O O . PRO A 1 101 ? 13.151 6.068 -6.859 1.00 91.25 101 PRO A O 1
ATOM 777 N N . GLY A 1 102 ? 10.904 5.917 -6.828 1.00 91.12 102 GLY A N 1
ATOM 778 C CA . GLY A 1 102 ? 10.758 5.391 -8.189 1.00 91.12 102 GLY A CA 1
ATOM 779 C C . GLY A 1 102 ? 10.816 3.866 -8.335 1.00 91.12 102 GLY A C 1
ATOM 780 O O . GLY A 1 102 ? 10.603 3.391 -9.446 1.00 91.12 102 GLY A O 1
ATOM 781 N N . THR A 1 103 ? 11.020 3.094 -7.254 1.00 94.56 103 THR A N 1
ATOM 782 C CA . THR A 1 103 ? 11.067 1.610 -7.295 1.00 94.56 103 THR A CA 1
ATOM 783 C C . THR A 1 103 ? 9.705 0.922 -7.442 1.00 94.56 103 THR A C 1
ATOM 785 O O . THR A 1 103 ? 9.644 -0.295 -7.564 1.00 94.56 103 THR A O 1
ATOM 788 N N . GLY A 1 104 ? 8.599 1.674 -7.441 1.00 93.31 104 GLY A N 1
ATOM 789 C CA . GLY A 1 104 ? 7.256 1.117 -7.646 1.00 93.31 104 GLY A CA 1
ATOM 790 C C . GLY A 1 104 ? 6.556 0.590 -6.387 1.00 93.31 104 GLY A C 1
ATOM 791 O O . GLY A 1 104 ? 5.602 -0.165 -6.520 1.00 93.31 104 GLY A O 1
ATOM 792 N N . ARG A 1 105 ? 6.972 0.997 -5.176 1.00 95.69 105 ARG A N 1
ATOM 793 C CA . ARG A 1 105 ? 6.330 0.598 -3.897 1.00 95.69 105 ARG A CA 1
ATOM 794 C C . ARG A 1 105 ? 4.810 0.758 -3.897 1.00 95.69 105 ARG A C 1
ATOM 796 O O . ARG A 1 105 ? 4.110 -0.194 -3.586 1.00 95.69 105 ARG A O 1
ATOM 803 N N . SER A 1 106 ? 4.310 1.940 -4.266 1.00 94.44 106 SER A N 1
ATOM 804 C CA . SER A 1 106 ? 2.867 2.197 -4.303 1.00 94.44 106 SER A CA 1
ATOM 805 C C . SER A 1 106 ? 2.179 1.273 -5.303 1.00 94.44 106 SER A C 1
ATOM 807 O O . SER A 1 106 ? 1.186 0.646 -4.966 1.00 94.44 106 SER A O 1
ATOM 809 N N . THR A 1 107 ? 2.757 1.097 -6.495 1.00 94.12 107 THR A N 1
ATOM 810 C CA . THR A 1 107 ? 2.220 0.186 -7.513 1.00 94.12 107 THR A CA 1
ATOM 811 C C . THR A 1 107 ? 2.188 -1.269 -7.033 1.00 94.12 107 THR A C 1
ATOM 813 O O . THR A 1 107 ? 1.184 -1.936 -7.251 1.00 94.12 107 THR A O 1
ATOM 816 N N . LEU A 1 108 ? 3.236 -1.749 -6.349 1.00 96.25 108 LEU A N 1
ATOM 817 C CA . LEU A 1 108 ? 3.276 -3.083 -5.736 1.00 96.25 108 LEU A CA 1
ATOM 818 C C . LEU A 1 108 ? 2.161 -3.249 -4.696 1.00 96.25 108 LEU A C 1
ATOM 820 O O . LEU A 1 108 ? 1.411 -4.218 -4.753 1.00 96.25 108 LEU A O 1
ATOM 824 N N . VAL A 1 109 ? 2.020 -2.286 -3.779 1.00 97.25 109 VAL A N 1
ATOM 825 C CA . VAL A 1 109 ? 0.968 -2.321 -2.752 1.00 97.25 109 VAL A CA 1
ATOM 826 C C . VAL A 1 109 ? -0.414 -2.348 -3.392 1.00 97.25 109 VAL A C 1
ATOM 828 O O . VAL A 1 109 ? -1.237 -3.183 -3.033 1.00 97.25 109 VAL A O 1
ATOM 831 N N . TYR A 1 110 ? -0.669 -1.483 -4.373 1.00 94.62 110 TYR A N 1
ATOM 832 C CA . TYR A 1 110 ? -1.962 -1.432 -5.052 1.00 94.62 110 TYR A CA 1
ATOM 833 C C . TYR A 1 110 ? -2.260 -2.724 -5.809 1.00 94.62 110 TYR A C 1
ATOM 835 O O . TYR A 1 110 ? -3.385 -3.220 -5.755 1.00 94.62 110 TYR A O 1
ATOM 843 N N . LYS A 1 111 ? -1.251 -3.304 -6.468 1.00 94.38 111 LYS A N 1
ATOM 844 C CA . LYS A 1 111 ? -1.376 -4.584 -7.168 1.00 94.38 111 LYS A CA 1
ATOM 845 C C . LYS A 1 111 ? -1.792 -5.695 -6.213 1.00 94.38 111 LYS A C 1
ATOM 847 O O . LYS A 1 111 ? -2.729 -6.416 -6.529 1.00 94.38 111 LYS A O 1
ATOM 852 N N . VAL A 1 112 ? -1.122 -5.823 -5.069 1.00 96.62 112 VAL A N 1
ATOM 853 C CA . VAL A 1 112 ? -1.413 -6.885 -4.096 1.00 96.62 112 VAL A CA 1
ATOM 854 C C . VAL A 1 112 ? -2.761 -6.660 -3.414 1.00 96.62 112 VAL A C 1
ATOM 856 O O . VAL A 1 112 ? -3.575 -7.575 -3.350 1.00 96.62 112 VAL A O 1
ATOM 859 N N . VAL A 1 113 ? -3.051 -5.437 -2.963 1.00 94.50 113 VAL A N 1
ATOM 860 C CA . VAL A 1 113 ? -4.299 -5.138 -2.238 1.00 94.50 113 VAL A CA 1
ATOM 861 C C . VAL A 1 113 ? -5.544 -5.308 -3.112 1.00 94.50 113 VAL A C 1
ATOM 863 O O . VAL A 1 113 ? -6.604 -5.629 -2.588 1.00 94.50 113 VAL A O 1
ATOM 866 N N . THR A 1 114 ? -5.429 -5.142 -4.433 1.00 89.75 114 THR A N 1
ATOM 867 C CA . THR A 1 114 ? -6.534 -5.386 -5.382 1.00 89.75 114 THR A CA 1
ATOM 868 C C . THR A 1 114 ? -6.691 -6.852 -5.788 1.00 89.75 114 THR A C 1
ATOM 870 O O . THR A 1 114 ? -7.616 -7.189 -6.529 1.00 89.75 114 THR A O 1
ATOM 873 N N . GLN A 1 115 ? -5.823 -7.759 -5.324 1.00 89.31 115 GLN A N 1
ATOM 874 C CA . GLN A 1 115 ? -6.018 -9.182 -5.578 1.00 89.31 115 GLN A CA 1
ATOM 875 C C . GLN A 1 115 ? -7.263 -9.679 -4.833 1.00 89.31 115 GLN A C 1
ATOM 877 O O . GLN A 1 115 ? -7.410 -9.478 -3.631 1.00 89.31 115 GLN A O 1
ATOM 882 N N . SER A 1 116 ? -8.149 -10.379 -5.546 1.00 87.94 116 SER A N 1
ATOM 883 C CA . SER A 1 116 ? -9.485 -10.753 -5.047 1.00 87.94 116 SER A CA 1
ATOM 884 C C . SER A 1 116 ? -9.517 -11.458 -3.681 1.00 87.94 116 SER A C 1
ATOM 886 O O . SER A 1 116 ? -10.451 -11.255 -2.908 1.00 87.94 116 SER A O 1
ATOM 888 N N . TYR A 1 117 ? -8.516 -12.277 -3.351 1.00 89.38 117 TYR A N 1
ATOM 889 C CA . TYR A 1 117 ? -8.462 -12.968 -2.060 1.00 89.38 117 TYR A CA 1
ATOM 890 C C . TYR A 1 117 ? -7.893 -12.085 -0.937 1.00 89.38 117 TYR A C 1
ATOM 892 O O . TYR A 1 117 ? -8.315 -12.236 0.207 1.00 89.38 117 TYR A O 1
ATOM 900 N N . ILE A 1 118 ? -7.005 -11.131 -1.248 1.00 94.19 118 ILE A N 1
ATOM 901 C CA . ILE A 1 118 ? -6.583 -10.089 -0.299 1.00 94.19 118 ILE A CA 1
ATOM 902 C C . ILE A 1 118 ? -7.767 -9.173 -0.004 1.00 94.19 118 ILE A C 1
ATOM 904 O O . ILE A 1 118 ? -8.098 -8.916 1.147 1.00 94.19 118 ILE A O 1
ATOM 908 N N . GLU A 1 119 ? -8.491 -8.766 -1.038 1.00 88.81 119 GLU A N 1
ATOM 909 C CA . GLU A 1 119 ? -9.732 -8.016 -0.905 1.00 88.81 119 GLU A CA 1
ATOM 910 C C . GLU A 1 119 ? -10.794 -8.751 -0.066 1.00 88.81 119 GLU A C 1
ATOM 912 O O . GLU A 1 119 ? -11.537 -8.121 0.687 1.00 88.81 119 GLU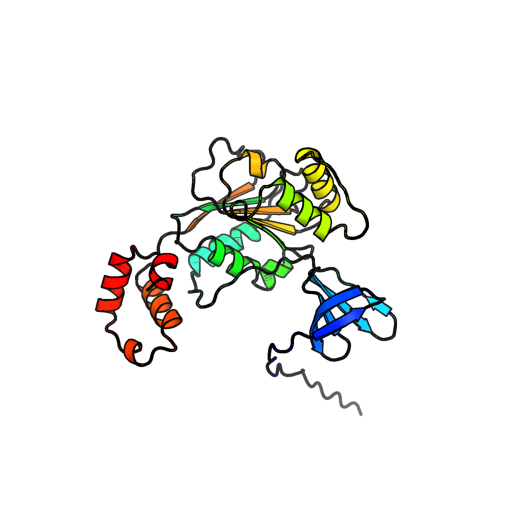 A O 1
ATOM 917 N N . ALA A 1 120 ? -10.874 -10.081 -0.164 1.00 88.25 120 ALA A N 1
ATOM 918 C CA . ALA A 1 120 ? -11.746 -10.896 0.684 1.00 88.25 120 ALA A CA 1
ATOM 919 C C . ALA A 1 120 ? -11.270 -10.955 2.150 1.00 88.25 120 ALA A C 1
ATOM 921 O O . ALA A 1 120 ? -12.079 -11.173 3.056 1.00 88.25 120 ALA A O 1
ATOM 922 N N . ALA A 1 121 ? -9.977 -10.730 2.407 1.00 92.69 121 ALA A N 1
ATOM 923 C CA . ALA A 1 121 ? -9.429 -10.586 3.753 1.00 92.69 121 ALA A CA 1
ATOM 924 C C . ALA A 1 121 ? -9.796 -9.233 4.402 1.00 92.69 121 ALA A C 1
ATOM 926 O O . ALA A 1 121 ? -9.882 -9.156 5.628 1.00 92.69 121 ALA A O 1
ATOM 927 N N . PHE A 1 122 ? -10.163 -8.217 3.620 1.00 92.94 122 PHE A N 1
ATOM 928 C CA . PHE A 1 122 ? -10.607 -6.903 4.111 1.00 92.94 122 PHE A CA 1
ATOM 929 C C . PHE A 1 122 ? -12.022 -6.563 3.602 1.00 92.94 122 PHE A C 1
ATOM 931 O O . PHE A 1 122 ? -12.197 -5.677 2.760 1.00 92.94 122 PHE A O 1
ATOM 938 N N . PRO A 1 123 ? -13.055 -7.300 4.061 1.00 88.81 123 PRO A N 1
ATOM 939 C CA . PRO A 1 123 ? -14.416 -7.180 3.545 1.00 88.81 123 PRO A CA 1
ATOM 940 C C . PRO A 1 123 ? -15.037 -5.807 3.803 1.00 88.81 123 PRO A C 1
ATOM 942 O O . PRO A 1 123 ? -15.895 -5.389 3.028 1.00 88.81 123 PRO A O 1
ATOM 945 N N . ASP A 1 124 ? -14.603 -5.112 4.856 1.00 89.00 124 ASP A N 1
ATOM 946 C CA . ASP A 1 124 ? -15.182 -3.835 5.258 1.00 89.00 124 ASP A CA 1
ATOM 947 C C . ASP A 1 124 ? -14.571 -2.639 4.528 1.00 89.00 124 ASP A C 1
ATOM 949 O O . ASP A 1 124 ? -15.155 -1.560 4.567 1.00 89.00 124 ASP A O 1
ATOM 953 N N . GLY A 1 125 ? -13.447 -2.811 3.823 1.00 89.69 125 GLY A N 1
ATOM 954 C CA . GLY A 1 125 ? -12.949 -1.775 2.928 1.00 89.69 125 GLY A CA 1
ATOM 955 C C . GLY A 1 125 ? -11.438 -1.671 2.775 1.00 89.69 125 GLY A C 1
ATOM 956 O O . GLY A 1 125 ? -10.645 -2.266 3.508 1.00 89.69 125 GLY A O 1
ATOM 957 N N . THR A 1 126 ? -11.072 -0.825 1.816 1.00 92.25 126 THR A N 1
ATOM 958 C CA . THR A 1 126 ? -9.704 -0.394 1.527 1.00 92.25 126 THR A CA 1
ATOM 959 C C . THR A 1 126 ? -9.692 1.124 1.465 1.00 92.25 126 THR A C 1
ATOM 961 O O . THR A 1 126 ? -10.310 1.719 0.578 1.00 92.25 126 THR A O 1
ATOM 964 N N . LEU A 1 127 ? -8.958 1.753 2.379 1.00 93.44 127 LEU A N 1
ATOM 965 C CA . LEU A 1 127 ? -8.796 3.201 2.440 1.00 93.44 127 LEU A CA 1
ATOM 966 C C . LEU A 1 127 ? -7.415 3.588 1.922 1.00 93.44 127 LEU A C 1
ATOM 968 O O . LEU A 1 127 ? -6.414 3.002 2.315 1.00 93.44 127 LEU A O 1
ATOM 972 N N . LEU A 1 128 ? -7.351 4.596 1.057 1.00 94.00 128 LEU A N 1
ATOM 973 C CA . LEU A 1 128 ? -6.099 5.132 0.517 1.00 94.00 128 LEU A CA 1
ATOM 974 C C . LEU A 1 128 ? -5.967 6.618 0.842 1.00 94.00 128 LEU A C 1
ATOM 976 O O . LEU A 1 128 ? -6.797 7.419 0.407 1.00 94.00 128 LEU A O 1
ATOM 980 N N . GLY A 1 129 ? -4.887 6.978 1.531 1.00 93.06 129 GLY A N 1
ATOM 981 C CA . GLY A 1 129 ? -4.479 8.351 1.796 1.00 93.06 129 GLY A CA 1
ATOM 982 C C . GLY A 1 129 ? -3.072 8.607 1.267 1.00 93.06 129 GLY A C 1
ATOM 983 O O . GLY A 1 129 ? -2.128 7.929 1.657 1.00 93.06 129 GLY A O 1
ATOM 984 N N . ASN A 1 130 ? -2.908 9.597 0.388 1.00 92.69 130 ASN A N 1
ATOM 985 C CA . ASN A 1 130 ? -1.591 10.018 -0.091 1.00 92.69 130 ASN A CA 1
ATOM 986 C C . ASN A 1 130 ? -1.174 11.325 0.592 1.00 92.69 130 ASN A C 1
ATOM 988 O O . ASN A 1 130 ? -1.646 12.400 0.215 1.00 92.69 130 ASN A O 1
ATOM 992 N N . LEU A 1 131 ? -0.246 11.229 1.546 1.00 92.50 131 LEU A N 1
ATOM 993 C CA . LEU A 1 131 ? 0.238 12.344 2.372 1.00 92.50 131 LEU A CA 1
ATOM 994 C C . LEU A 1 131 ? 1.051 13.382 1.587 1.00 92.50 131 LEU A C 1
ATOM 996 O O . LEU A 1 131 ? 1.310 14.482 2.069 1.00 92.50 131 LEU A O 1
ATOM 1000 N N . ARG A 1 132 ? 1.446 13.064 0.348 1.00 89.56 132 ARG A N 1
ATOM 1001 C CA . ARG A 1 132 ? 2.018 14.053 -0.574 1.00 89.56 132 ARG A CA 1
ATOM 1002 C C . ARG A 1 132 ? 0.939 14.919 -1.224 1.00 89.56 132 ARG A C 1
ATOM 1004 O O . ARG A 1 132 ? 1.208 16.072 -1.544 1.00 89.56 132 ARG A O 1
ATOM 1011 N N . SER A 1 133 ? -0.233 14.346 -1.483 1.00 88.00 133 SER A N 1
ATOM 1012 C CA . SER A 1 133 ? -1.314 14.993 -2.233 1.00 88.00 133 SER A CA 1
ATOM 1013 C C . SER A 1 133 ? -2.268 15.781 -1.341 1.00 88.00 133 SER A C 1
ATOM 1015 O O . SER A 1 133 ? -2.862 16.743 -1.814 1.00 88.00 133 SER A O 1
ATOM 1017 N N . ALA A 1 134 ? -2.425 15.372 -0.083 1.00 88.56 134 ALA A N 1
ATOM 1018 C CA . ALA A 1 134 ? -3.298 16.019 0.885 1.00 88.56 134 ALA A CA 1
ATOM 1019 C C . ALA A 1 134 ? -2.708 15.901 2.301 1.00 88.56 134 ALA A C 1
ATOM 1021 O O . ALA A 1 134 ? -2.061 14.896 2.607 1.00 88.56 134 ALA A O 1
ATOM 1022 N N . PRO A 1 135 ? -2.913 16.900 3.176 1.00 91.06 135 PRO A N 1
ATOM 1023 C CA . PRO A 1 135 ? -2.520 16.796 4.573 1.00 91.06 135 PRO A CA 1
ATOM 1024 C C . PRO A 1 135 ? -3.389 15.767 5.315 1.00 91.06 135 PRO A C 1
ATOM 1026 O O . PRO A 1 135 ? -4.522 15.480 4.925 1.00 91.06 135 PRO A O 1
ATOM 1029 N N . LEU A 1 136 ? -2.865 15.229 6.421 1.00 91.25 136 LEU A N 1
ATOM 1030 C CA . LEU A 1 136 ? -3.506 14.137 7.163 1.00 91.25 136 LEU A CA 1
ATOM 1031 C C . LEU A 1 136 ? -4.943 14.447 7.617 1.00 91.25 136 LEU A C 1
ATOM 1033 O O . LEU A 1 136 ? -5.780 13.558 7.567 1.00 91.25 136 LEU A O 1
ATOM 1037 N N . ASN A 1 137 ? -5.253 15.683 8.020 1.00 90.38 137 ASN A N 1
ATOM 1038 C CA . ASN A 1 137 ? -6.617 16.066 8.417 1.00 90.38 137 ASN A CA 1
ATOM 1039 C C . ASN A 1 137 ? -7.622 15.871 7.272 1.00 90.38 137 ASN A C 1
ATOM 1041 O O . ASN A 1 137 ? -8.697 15.331 7.481 1.00 90.38 137 ASN A O 1
ATOM 1045 N N . GLU A 1 138 ? -7.239 16.242 6.051 1.00 89.12 138 GLU A N 1
ATOM 1046 C CA . GLU A 1 138 ? -8.104 16.105 4.880 1.00 89.12 138 GLU A CA 1
ATOM 1047 C C . GLU A 1 138 ? -8.274 14.630 4.482 1.00 89.12 138 GLU A C 1
ATOM 1049 O O . GLU A 1 138 ? -9.319 14.225 3.981 1.00 89.12 138 GLU A O 1
ATOM 1054 N N . ILE A 1 139 ? -7.244 13.809 4.715 1.00 91.12 139 ILE A N 1
ATOM 1055 C CA . ILE A 1 139 ? -7.315 12.354 4.535 1.00 91.12 139 ILE A CA 1
ATOM 1056 C C . ILE A 1 139 ? -8.262 11.730 5.567 1.00 91.12 139 ILE A C 1
ATOM 1058 O O . ILE A 1 139 ? -9.111 10.928 5.188 1.00 91.12 139 ILE A O 1
ATOM 1062 N N . LEU A 1 140 ? -8.145 12.111 6.843 1.00 91.19 140 LEU A N 1
ATOM 1063 C CA . LEU A 1 140 ? -9.028 11.642 7.914 1.00 91.19 140 LEU A CA 1
ATOM 1064 C C . LEU A 1 140 ? -10.484 12.034 7.643 1.00 91.19 140 LEU A C 1
ATOM 1066 O O . LEU A 1 140 ? -11.356 11.178 7.742 1.00 91.19 140 LEU A O 1
ATOM 1070 N N . ASP A 1 141 ? -10.739 13.274 7.215 1.00 87.38 141 ASP A N 1
ATOM 1071 C CA . ASP A 1 141 ? -12.077 13.729 6.813 1.00 87.38 141 ASP A CA 1
ATOM 1072 C C . ASP A 1 141 ? -12.664 12.868 5.693 1.00 87.38 141 ASP A C 1
ATOM 1074 O O . ASP A 1 141 ? -13.814 12.441 5.768 1.00 87.38 141 ASP A O 1
ATOM 1078 N N . ARG A 1 142 ? -11.865 12.563 4.662 1.00 86.31 142 ARG A N 1
ATOM 1079 C CA . ARG A 1 142 ? -12.301 11.685 3.567 1.00 86.31 142 ARG A CA 1
ATOM 1080 C C . ARG A 1 142 ? -12.602 10.276 4.065 1.00 86.31 142 ARG A C 1
ATOM 1082 O O . ARG A 1 142 ? -13.586 9.694 3.633 1.00 86.31 142 ARG A O 1
ATOM 1089 N N . PHE A 1 143 ? -11.790 9.732 4.969 1.00 90.25 143 PHE A N 1
ATOM 1090 C CA . PHE A 1 143 ? -12.031 8.406 5.539 1.00 90.25 143 PHE A CA 1
ATOM 1091 C C . PHE A 1 143 ? -13.299 8.367 6.391 1.00 90.25 143 PHE A C 1
ATOM 1093 O O . PHE A 1 143 ? -14.074 7.427 6.252 1.00 90.25 143 PHE A O 1
ATOM 1100 N N . VAL A 1 144 ? -13.545 9.384 7.220 1.00 88.62 144 VAL A N 1
ATOM 1101 C CA . VAL A 1 144 ? -14.798 9.514 7.981 1.00 88.62 144 VAL A CA 1
ATOM 1102 C C . VAL A 1 144 ? -15.986 9.584 7.025 1.00 88.62 144 VAL A C 1
ATOM 1104 O O . VAL A 1 144 ? -16.912 8.789 7.151 1.00 88.62 144 VAL A O 1
ATOM 1107 N N . PHE A 1 145 ? -15.917 10.457 6.016 1.00 84.00 145 PHE A N 1
ATOM 1108 C CA . PHE A 1 145 ? -16.976 10.618 5.018 1.00 84.00 145 PHE A CA 1
ATOM 1109 C C . PHE A 1 145 ? -17.270 9.327 4.243 1.00 84.00 145 PHE A C 1
ATOM 1111 O O . PHE A 1 145 ? -18.409 9.088 3.846 1.00 84.00 145 PHE A O 1
ATOM 1118 N N . THR A 1 146 ? -16.262 8.470 4.049 1.00 83.50 146 THR A N 1
ATOM 1119 C CA . THR A 1 146 ? -16.457 7.156 3.435 1.00 83.50 146 THR A CA 1
ATOM 1120 C C . THR A 1 146 ? -17.422 6.295 4.253 1.00 83.50 146 THR A C 1
ATOM 1122 O O . THR A 1 146 ? -18.285 5.674 3.648 1.00 83.50 146 THR A O 1
ATOM 1125 N N . TYR A 1 147 ? -17.341 6.269 5.589 1.00 83.75 147 TYR A N 1
ATOM 1126 C CA . TYR A 1 147 ? -18.210 5.427 6.434 1.00 83.75 147 TYR A CA 1
ATOM 1127 C C . TYR A 1 147 ? -19.472 6.134 6.938 1.00 83.75 147 TYR A C 1
ATOM 1129 O O . TYR A 1 147 ? -20.469 5.467 7.216 1.00 83.75 147 TYR A O 1
ATOM 1137 N N . GLU A 1 148 ? -19.447 7.459 7.035 1.00 83.81 148 GLU A N 1
ATOM 1138 C CA . GLU A 1 148 ? -20.554 8.285 7.508 1.00 83.81 148 GLU A CA 1
ATOM 1139 C C . GLU A 1 148 ? -20.914 9.326 6.442 1.00 83.81 148 GLU A C 1
ATOM 1141 O O . GLU A 1 148 ? -20.355 10.420 6.373 1.00 83.81 148 GLU A O 1
ATOM 1146 N N . THR A 1 149 ? -21.862 8.964 5.573 1.00 68.62 149 THR A N 1
ATOM 1147 C CA . THR A 1 149 ? -22.344 9.839 4.491 1.00 68.62 149 THR A CA 1
ATOM 1148 C C . THR A 1 149 ? -23.415 10.825 4.959 1.00 68.62 149 THR A C 1
ATOM 1150 O O . THR A 1 149 ? -23.643 11.847 4.312 1.00 68.62 149 THR A O 1
ATOM 1153 N N . GLU A 1 150 ? -24.096 10.519 6.068 1.00 63.75 150 GLU A N 1
ATOM 1154 C CA . GLU A 1 150 ? -25.171 11.329 6.644 1.00 63.75 150 GLU A CA 1
ATOM 1155 C C . GLU A 1 150 ? -24.691 11.995 7.934 1.00 63.75 150 GLU A C 1
ATOM 1157 O O . GLU A 1 150 ? -24.718 11.403 9.006 1.00 63.75 150 GLU A O 1
ATOM 1162 N N . GLY A 1 151 ? -24.261 13.249 7.822 1.00 57.19 151 GLY A N 1
ATOM 1163 C CA . GLY A 1 151 ? -23.727 14.013 8.945 1.00 57.19 151 GLY A CA 1
ATOM 1164 C C . GLY A 1 151 ? -22.327 14.508 8.632 1.00 57.19 151 GLY A C 1
ATOM 1165 O O . GLY A 1 151 ? -21.411 13.741 8.365 1.00 57.19 151 GLY A O 1
ATOM 1166 N N . HIS A 1 152 ? -22.144 15.825 8.643 1.00 58.16 152 HIS A N 1
ATOM 1167 C CA . HIS A 1 152 ? -20.804 16.383 8.581 1.00 58.16 152 HIS A CA 1
ATOM 1168 C C . HIS A 1 152 ? -20.230 16.356 9.994 1.00 58.16 152 HIS A C 1
ATOM 1170 O O . HIS A 1 152 ? -20.482 17.271 10.782 1.00 58.16 152 HIS A O 1
ATOM 1176 N N . TYR A 1 153 ? -19.469 15.313 10.324 1.00 67.31 153 TYR A N 1
ATOM 1177 C CA . TYR A 1 153 ? -18.565 15.391 11.461 1.00 67.31 153 TYR A CA 1
ATOM 1178 C C . TYR A 1 153 ? -17.510 16.458 11.148 1.00 67.31 153 TYR A C 1
ATOM 1180 O O . TYR A 1 153 ? -16.536 16.216 10.443 1.00 67.31 153 TYR A O 1
ATOM 1188 N N . THR A 1 154 ? -17.740 17.687 11.606 1.00 65.94 154 THR A N 1
ATOM 1189 C CA . THR A 1 154 ? -16.804 18.795 11.412 1.00 65.94 154 THR A CA 1
ATOM 1190 C C . THR A 1 154 ? -16.040 19.026 12.707 1.00 65.94 154 THR A C 1
ATOM 1192 O O . THR A 1 154 ? -16.497 19.777 13.572 1.00 65.94 154 THR A O 1
ATOM 1195 N N . SER A 1 155 ? -14.874 18.398 12.852 1.00 74.25 155 SER A N 1
ATOM 1196 C CA . SER A 1 155 ? -13.881 18.828 13.840 1.00 74.25 155 SER A CA 1
ATOM 1197 C C . SER A 1 155 ? -12.672 19.428 13.132 1.00 74.25 155 SER A C 1
ATOM 1199 O O . SER A 1 155 ? -12.229 18.929 12.107 1.00 74.25 155 SER A O 1
ATOM 1201 N N . ASN A 1 156 ? -12.112 20.497 13.699 1.00 75.81 156 ASN A N 1
ATOM 1202 C CA . ASN A 1 156 ? -10.838 21.062 13.240 1.00 75.81 156 ASN A CA 1
ATOM 1203 C C . ASN A 1 156 ? -9.625 20.344 13.872 1.00 75.81 156 ASN A C 1
ATOM 1205 O O . ASN A 1 156 ? -8.477 20.700 13.595 1.00 75.81 156 ASN A O 1
ATOM 1209 N N . SER A 1 157 ? -9.863 19.377 14.763 1.00 87.38 157 SER A N 1
ATOM 1210 C CA . SER A 1 157 ? -8.835 18.607 15.465 1.00 87.38 157 SER A CA 1
ATOM 1211 C C . SER A 1 157 ? -8.603 17.267 14.773 1.00 87.38 157 SER A C 1
ATOM 1213 O O . SER A 1 157 ? -9.506 16.437 14.679 1.00 87.38 157 SER A O 1
ATOM 1215 N N . LYS A 1 158 ? -7.349 17.018 14.372 1.00 86.06 158 LYS A N 1
ATOM 1216 C CA . LYS A 1 158 ? -6.917 15.723 13.817 1.00 86.06 158 LYS A CA 1
ATOM 1217 C C . LYS A 1 158 ? -7.180 14.560 14.771 1.00 86.06 158 LYS A C 1
ATOM 1219 O O . LYS A 1 158 ? -7.503 13.467 14.329 1.00 86.06 158 LYS A O 1
ATOM 1224 N N . TRP A 1 159 ? -7.017 14.787 16.074 1.00 88.25 159 TRP A N 1
ATOM 1225 C CA . TRP A 1 159 ? -7.226 13.749 17.082 1.00 88.25 159 TRP A CA 1
ATOM 1226 C C . TRP A 1 159 ? -8.695 13.382 17.224 1.00 88.25 159 TRP A C 1
ATOM 1228 O O . TRP A 1 159 ? -9.006 12.204 17.362 1.00 88.25 159 TRP A O 1
ATOM 1238 N N . ASP A 1 160 ? -9.589 14.362 17.132 1.00 90.06 160 ASP A N 1
ATOM 1239 C CA . ASP A 1 160 ? -11.024 14.118 17.229 1.00 90.06 160 ASP A CA 1
ATOM 1240 C C . ASP A 1 160 ? -11.503 13.363 15.978 1.00 90.06 160 ASP A C 1
ATOM 1242 O O . ASP A 1 160 ? -12.166 12.341 16.103 1.00 90.06 160 ASP A O 1
ATOM 1246 N N . GLN A 1 161 ? -11.064 13.787 14.782 1.00 90.06 161 GLN A N 1
ATOM 1247 C CA . GLN A 1 161 ? -11.325 13.080 13.516 1.00 90.06 161 GLN A CA 1
ATOM 1248 C C . GLN A 1 161 ? -10.809 11.637 13.545 1.00 90.06 161 GLN A C 1
ATOM 1250 O O . GLN A 1 161 ? -11.510 10.714 13.144 1.00 90.06 161 GLN A O 1
ATOM 1255 N N . ALA A 1 162 ? -9.586 11.433 14.035 1.00 91.75 162 ALA A N 1
ATOM 1256 C CA . ALA A 1 162 ? -8.995 10.110 14.184 1.00 91.75 162 ALA A CA 1
ATOM 1257 C C . ALA A 1 162 ? -9.754 9.240 15.194 1.00 91.75 162 ALA A C 1
ATOM 1259 O O . ALA A 1 162 ? -9.989 8.066 14.936 1.00 91.75 162 ALA A O 1
ATOM 1260 N N . THR A 1 163 ? -10.154 9.807 16.333 1.00 91.31 163 THR A N 1
ATOM 1261 C CA . THR A 1 163 ? -10.947 9.103 17.352 1.00 91.31 163 THR A CA 1
ATOM 1262 C C . THR A 1 163 ? -12.297 8.680 16.785 1.00 91.31 163 THR A C 1
ATOM 1264 O O . THR A 1 163 ? -12.668 7.519 16.899 1.00 91.31 163 THR A O 1
ATOM 1267 N N . HIS A 1 164 ? -12.976 9.580 16.077 1.00 91.44 164 HIS A N 1
ATOM 1268 C CA . HIS A 1 164 ? -14.244 9.276 15.420 1.00 91.44 164 HIS A CA 1
ATOM 1269 C C . HIS A 1 164 ? -14.094 8.206 14.330 1.00 91.44 164 HIS A C 1
ATOM 1271 O O . HIS A 1 164 ? -14.857 7.246 14.280 1.00 91.44 164 HIS A O 1
ATOM 1277 N N . LEU A 1 165 ? -13.053 8.301 13.495 1.00 91.62 165 LEU A N 1
ATOM 1278 C CA . LEU A 1 165 ? -12.745 7.265 12.506 1.00 91.62 165 LEU A CA 1
ATOM 1279 C C . LEU A 1 165 ? -12.521 5.898 13.169 1.00 91.62 165 LEU A C 1
ATOM 1281 O O . LEU A 1 165 ? -13.029 4.894 12.685 1.00 91.62 165 LEU A O 1
ATOM 1285 N N . ARG A 1 166 ? -11.776 5.845 14.275 1.00 91.88 166 ARG A N 1
ATOM 1286 C CA . ARG A 1 166 ? -11.540 4.613 15.041 1.00 91.88 166 ARG A CA 1
ATOM 1287 C C . ARG A 1 166 ? -12.841 3.999 15.561 1.00 91.88 166 ARG A C 1
ATOM 1289 O O . ARG A 1 166 ? -13.058 2.803 15.385 1.00 91.88 166 ARG A O 1
ATOM 1296 N N . GLU A 1 167 ? -13.737 4.816 16.110 1.00 90.81 167 GLU A N 1
ATOM 1297 C CA . GLU A 1 167 ? -15.071 4.372 16.534 1.00 90.81 167 GLU A CA 1
ATOM 1298 C C . GLU A 1 167 ? -15.864 3.769 15.361 1.00 90.81 167 GLU A C 1
ATOM 1300 O O . GLU A 1 167 ? -16.430 2.683 15.490 1.00 90.81 167 GLU A O 1
ATOM 1305 N N . LEU A 1 168 ? -15.834 4.406 14.184 1.00 90.12 168 LEU A N 1
ATOM 1306 C CA . LEU A 1 168 ? -16.467 3.883 12.964 1.00 90.12 168 LEU A CA 1
ATOM 1307 C C . LEU A 1 168 ? -15.841 2.565 12.475 1.00 90.12 168 LEU A C 1
ATOM 1309 O O . LEU A 1 168 ? -16.528 1.754 11.850 1.00 90.12 168 LEU A O 1
ATOM 1313 N N . LEU A 1 169 ? -14.549 2.350 12.739 1.00 91.25 169 LEU A N 1
ATOM 1314 C CA . LEU A 1 169 ? -13.792 1.164 12.331 1.00 91.25 169 LEU A CA 1
ATOM 1315 C C . LEU A 1 169 ? -13.838 0.010 13.342 1.00 91.25 169 LEU A C 1
ATOM 1317 O O . LEU A 1 169 ? -13.367 -1.081 13.023 1.00 91.25 169 LEU A O 1
ATOM 1321 N N . THR A 1 170 ? -14.420 0.206 14.525 1.00 91.12 170 THR A N 1
ATOM 1322 C CA . THR A 1 170 ? -14.488 -0.833 15.562 1.00 91.12 170 THR A CA 1
ATOM 1323 C C . THR A 1 170 ? -15.193 -2.093 15.040 1.00 91.12 170 THR A C 1
ATOM 1325 O O . THR A 1 170 ? -16.316 -2.036 14.534 1.00 91.12 170 THR A O 1
ATOM 1328 N N . GLY A 1 171 ? -14.533 -3.249 15.162 1.00 89.25 171 GLY A N 1
ATOM 1329 C CA . GLY A 1 171 ? -15.023 -4.544 14.683 1.00 89.25 171 GLY A CA 1
ATOM 1330 C C . GLY A 1 171 ? -15.006 -4.725 13.160 1.00 89.25 171 GLY A C 1
ATOM 1331 O O . GLY A 1 171 ? -15.516 -5.737 12.675 1.00 89.25 171 GLY A O 1
ATOM 1332 N N . LYS A 1 172 ? -14.445 -3.773 12.400 1.00 90.88 172 LYS A N 1
ATOM 1333 C CA . LYS A 1 172 ? -14.317 -3.851 10.939 1.00 90.88 172 LYS A CA 1
ATOM 1334 C C . LYS A 1 172 ? -12.933 -4.338 10.532 1.00 90.88 172 LYS A C 1
ATOM 1336 O O . LYS A 1 172 ? -11.914 -3.918 11.073 1.00 90.88 172 LYS A O 1
ATOM 1341 N N . ARG A 1 173 ? -12.890 -5.167 9.493 1.00 92.56 173 ARG A N 1
ATOM 1342 C CA . ARG A 1 173 ? -11.660 -5.613 8.837 1.00 92.56 173 ARG A CA 1
ATOM 1343 C C . ARG A 1 173 ? -11.351 -4.745 7.627 1.00 92.56 173 ARG A C 1
ATOM 1345 O O . ARG A 1 173 ? -11.844 -4.997 6.524 1.00 92.56 173 ARG A O 1
ATOM 1352 N N . VAL A 1 174 ? -10.510 -3.742 7.849 1.00 93.44 174 VAL A N 1
ATOM 1353 C CA . VAL A 1 174 ? -10.153 -2.711 6.865 1.00 93.44 174 VAL A CA 1
ATOM 1354 C C . VAL A 1 174 ? -8.645 -2.675 6.668 1.00 93.44 174 VAL A C 1
ATOM 1356 O O . VAL A 1 174 ? -7.882 -2.800 7.627 1.00 93.44 174 VAL A O 1
ATOM 1359 N N . VAL A 1 175 ? -8.210 -2.457 5.427 1.00 95.88 175 VAL A N 1
ATOM 1360 C CA . VAL A 1 175 ? -6.817 -2.109 5.128 1.00 95.88 175 VAL A CA 1
ATOM 1361 C C . VAL A 1 175 ? -6.701 -0.616 4.822 1.00 95.88 175 VAL A C 1
ATOM 1363 O O . VAL A 1 175 ? -7.405 -0.082 3.965 1.00 95.88 175 VAL A O 1
ATOM 1366 N N . ILE A 1 176 ? -5.811 0.072 5.534 1.00 96.25 176 ILE A N 1
ATOM 1367 C CA . ILE A 1 176 ? -5.507 1.492 5.340 1.00 96.25 176 ILE A CA 1
ATOM 1368 C C . ILE A 1 176 ? -4.130 1.607 4.698 1.00 96.25 176 ILE A C 1
ATOM 1370 O O . ILE A 1 176 ? -3.127 1.201 5.275 1.00 96.25 176 ILE A O 1
ATOM 1374 N N . ILE A 1 177 ? -4.069 2.197 3.512 1.00 97.31 177 ILE A N 1
ATOM 1375 C CA . ILE A 1 177 ? -2.834 2.488 2.795 1.00 97.31 177 ILE A CA 1
ATOM 1376 C C . ILE A 1 177 ? -2.507 3.968 2.981 1.00 97.31 177 ILE A C 1
ATOM 1378 O O . ILE A 1 177 ? -3.231 4.841 2.499 1.00 97.31 177 ILE A O 1
ATOM 1382 N N . LEU A 1 178 ? -1.389 4.246 3.642 1.00 96.75 178 LEU A N 1
ATOM 1383 C CA . LEU A 1 178 ? -0.820 5.581 3.774 1.00 96.75 178 LEU A CA 1
ATOM 1384 C C . LEU A 1 178 ? 0.410 5.683 2.872 1.00 96.75 178 LEU A C 1
ATOM 1386 O O . LEU A 1 178 ? 1.464 5.109 3.154 1.00 96.75 178 LEU A O 1
ATOM 1390 N N . ASP A 1 179 ? 0.271 6.405 1.762 1.00 94.81 179 ASP A N 1
ATOM 1391 C CA . ASP A 1 179 ? 1.364 6.650 0.824 1.00 94.81 179 ASP A CA 1
ATOM 1392 C C . ASP A 1 179 ? 2.124 7.930 1.190 1.00 94.81 179 ASP A C 1
ATOM 1394 O O . ASP A 1 179 ? 1.530 8.962 1.504 1.00 94.81 179 ASP A O 1
ATOM 1398 N N . ASN A 1 180 ? 3.450 7.873 1.080 1.00 93.44 180 ASN A N 1
ATOM 1399 C CA . ASN A 1 180 ? 4.400 8.929 1.421 1.00 93.44 180 ASN A CA 1
ATOM 1400 C C . ASN A 1 180 ? 4.427 9.312 2.909 1.00 93.44 180 ASN A C 1
ATOM 1402 O O . ASN A 1 180 ? 4.612 10.487 3.215 1.00 93.44 180 ASN A O 1
ATOM 1406 N N . VAL A 1 181 ? 4.341 8.338 3.818 1.00 94.75 181 VAL A N 1
ATOM 1407 C CA . VAL A 1 181 ? 4.533 8.575 5.262 1.00 94.75 181 VAL A CA 1
ATOM 1408 C C . VAL A 1 181 ? 5.942 9.109 5.529 1.00 94.75 181 VAL A C 1
ATOM 1410 O O . VAL A 1 181 ? 6.933 8.587 5.000 1.00 94.75 181 VAL A O 1
ATOM 1413 N N . THR A 1 182 ? 6.042 10.155 6.344 1.00 91.75 182 THR A N 1
ATOM 1414 C CA . THR A 1 182 ? 7.301 10.834 6.682 1.00 91.75 182 THR A CA 1
ATOM 1415 C C . THR A 1 182 ? 7.622 10.842 8.172 1.00 91.75 182 THR A C 1
ATOM 1417 O O . THR A 1 182 ? 8.794 11.010 8.513 1.00 91.75 182 THR A O 1
ATOM 1420 N N . SER A 1 183 ? 6.642 10.612 9.051 1.00 90.56 183 SER A N 1
ATOM 1421 C CA . SER A 1 183 ? 6.860 10.515 10.499 1.00 90.56 183 SER A CA 1
ATOM 1422 C C . SER A 1 183 ? 6.003 9.431 11.157 1.00 90.56 183 SER A C 1
ATOM 1424 O O . SER A 1 183 ? 4.991 8.991 10.618 1.00 90.56 183 SER A O 1
ATOM 1426 N N . THR A 1 184 ? 6.418 8.985 12.343 1.00 89.50 184 THR A N 1
ATOM 1427 C CA . THR A 1 184 ? 5.643 8.055 13.179 1.00 89.50 184 THR A CA 1
ATOM 1428 C C . THR A 1 184 ? 4.380 8.698 13.746 1.00 89.50 184 THR A C 1
ATOM 1430 O O . THR A 1 184 ? 3.373 8.012 13.894 1.00 89.50 184 THR A O 1
ATOM 1433 N N . ASP A 1 185 ? 4.389 10.014 13.979 1.00 89.56 185 ASP A N 1
ATOM 1434 C CA . ASP A 1 185 ? 3.214 10.766 14.436 1.00 89.56 185 ASP A CA 1
ATOM 1435 C C . ASP A 1 185 ? 2.023 10.628 13.476 1.00 89.56 185 ASP A C 1
ATOM 1437 O O . ASP A 1 185 ? 0.879 10.633 13.915 1.00 89.56 185 ASP A O 1
ATOM 1441 N N . GLU A 1 186 ? 2.270 10.483 12.168 1.00 91.69 186 GLU A N 1
ATOM 1442 C CA . GLU A 1 186 ? 1.210 10.260 11.173 1.00 91.69 186 GLU A CA 1
ATOM 1443 C C . GLU A 1 186 ? 0.511 8.906 11.367 1.00 91.69 186 GLU A C 1
ATOM 1445 O O . GLU A 1 186 ? -0.681 8.790 11.093 1.00 91.69 186 GLU A O 1
ATOM 1450 N N . LEU A 1 187 ? 1.227 7.899 11.878 1.00 91.62 187 LEU A N 1
ATOM 1451 C CA . LEU A 1 187 ? 0.694 6.561 12.154 1.00 91.62 187 LEU A CA 1
ATOM 1452 C C . LEU A 1 187 ? -0.070 6.509 13.481 1.00 91.62 187 LEU A C 1
ATOM 1454 O O . LEU A 1 187 ? -1.055 5.784 13.595 1.00 91.62 187 LEU A O 1
ATOM 1458 N N . ALA A 1 188 ? 0.331 7.324 14.460 1.00 89.31 188 ALA A N 1
ATOM 1459 C CA . ALA A 1 188 ? -0.281 7.370 15.789 1.00 89.31 188 ALA A CA 1
ATOM 1460 C C . ALA A 1 188 ? -1.765 7.789 15.783 1.00 89.31 188 ALA A C 1
ATOM 1462 O O . ALA A 1 188 ? -2.463 7.579 16.770 1.00 89.31 188 ALA A O 1
ATOM 1463 N N . PHE A 1 189 ? -2.276 8.361 14.686 1.00 89.94 189 PHE A N 1
ATOM 1464 C CA . PHE A 1 189 ? -3.706 8.658 14.504 1.00 89.94 189 PHE A CA 1
ATOM 1465 C C . PHE A 1 189 ? -4.546 7.428 14.139 1.00 89.94 189 PHE A C 1
ATOM 1467 O O . PHE A 1 189 ? -5.768 7.480 14.220 1.00 89.94 189 PHE A O 1
ATOM 1474 N N . PHE A 1 190 ? -3.912 6.324 13.762 1.00 89.38 190 PHE A N 1
ATOM 1475 C CA . PHE A 1 190 ? -4.587 5.089 13.368 1.00 89.38 190 PHE A CA 1
ATOM 1476 C C . PHE A 1 190 ? -4.351 3.943 14.354 1.00 89.38 190 PHE A C 1
ATOM 1478 O O . PHE A 1 190 ? -4.987 2.901 14.218 1.00 89.38 190 PHE A O 1
ATOM 1485 N N . ASP A 1 191 ? -3.476 4.158 15.342 1.00 85.56 191 ASP A N 1
ATOM 1486 C CA . ASP A 1 191 ? -3.242 3.246 16.463 1.00 85.56 191 ASP A CA 1
ATOM 1487 C C . ASP A 1 191 ? -4.556 2.986 17.199 1.00 85.56 191 ASP A C 1
ATOM 1489 O O . ASP A 1 191 ? -5.171 3.928 17.704 1.00 85.56 191 ASP A O 1
ATOM 1493 N N . HIS A 1 192 ? -5.035 1.753 17.177 1.00 75.44 192 HIS A N 1
ATOM 1494 C CA . HIS A 1 192 ? -6.296 1.345 17.771 1.00 75.44 192 HIS A CA 1
ATOM 1495 C C . HIS A 1 192 ? -6.071 0.037 18.521 1.00 75.44 192 HIS A C 1
ATOM 1497 O O . HIS A 1 192 ? -5.437 -0.878 18.010 1.00 75.44 192 HIS A O 1
ATOM 1503 N N . GLU A 1 193 ? -6.689 -0.105 19.695 1.00 73.19 193 GLU A N 1
ATOM 1504 C CA . GLU A 1 193 ? -6.670 -1.366 20.454 1.00 73.19 193 GLU A CA 1
ATOM 1505 C C . GLU A 1 193 ? -7.315 -2.549 19.696 1.00 73.19 193 GLU A C 1
ATOM 1507 O O . GLU A 1 193 ? -7.197 -3.694 20.123 1.00 73.19 193 GLU A O 1
ATOM 1512 N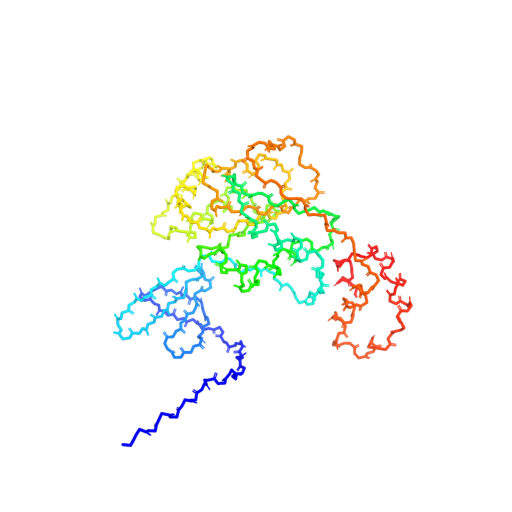 N . ASP A 1 194 ? -7.993 -2.288 18.572 1.00 74.94 194 ASP A N 1
ATOM 1513 C CA . ASP A 1 194 ? -8.624 -3.299 17.729 1.00 74.94 194 ASP A CA 1
ATOM 1514 C C . ASP A 1 194 ? -7.648 -3.697 16.613 1.00 74.94 194 ASP A C 1
ATOM 1516 O O . ASP A 1 194 ? -7.231 -2.881 15.786 1.00 74.94 194 ASP A O 1
ATOM 1520 N N . ASN A 1 195 ? -7.286 -4.976 16.587 1.00 76.69 195 ASN A N 1
ATOM 1521 C CA . ASN A 1 195 ? -6.301 -5.530 15.664 1.00 76.69 195 ASN A CA 1
ATOM 1522 C C . ASN A 1 195 ? -6.862 -5.848 14.264 1.00 76.69 195 ASN A C 1
ATOM 1524 O O . ASN A 1 195 ? -6.103 -6.263 13.384 1.00 76.69 195 ASN A O 1
ATOM 1528 N N . ASN A 1 196 ? -8.158 -5.622 14.022 1.00 87.50 196 ASN A N 1
ATOM 1529 C CA . ASN A 1 196 ? -8.794 -5.905 12.733 1.00 87.50 196 ASN A CA 1
ATOM 1530 C C . ASN A 1 196 ? -8.453 -4.879 11.636 1.00 87.50 196 ASN A C 1
ATOM 1532 O O . ASN A 1 196 ? -8.650 -5.154 10.447 1.00 87.50 196 ASN A O 1
ATOM 1536 N N . VAL A 1 197 ? -7.902 -3.720 12.006 1.00 92.69 197 VAL A N 1
ATOM 1537 C CA . VAL A 1 197 ? -7.420 -2.709 11.057 1.00 92.69 197 VAL A CA 1
ATOM 1538 C C . VAL A 1 197 ? -5.948 -2.957 10.741 1.00 92.69 197 VAL A C 1
ATOM 1540 O O . VAL A 1 197 ? -5.095 -2.932 11.623 1.00 92.69 197 VAL A O 1
ATOM 1543 N N . THR A 1 198 ? -5.629 -3.153 9.464 1.00 95.38 198 THR A N 1
ATOM 1544 C CA . THR A 1 198 ? -4.244 -3.300 8.992 1.00 95.38 198 THR A CA 1
ATOM 1545 C C . THR A 1 198 ? -3.772 -2.019 8.323 1.00 95.38 198 THR A C 1
ATOM 1547 O O . THR A 1 198 ? -4.448 -1.497 7.440 1.00 95.38 198 THR A O 1
ATOM 1550 N N . ILE A 1 199 ? -2.591 -1.529 8.696 1.00 96.06 199 ILE A N 1
ATOM 1551 C CA . ILE A 1 199 ? -1.996 -0.328 8.105 1.00 96.06 199 ILE A CA 1
ATOM 1552 C C . ILE A 1 199 ? -0.836 -0.720 7.197 1.00 96.06 199 ILE A C 1
ATOM 1554 O O . ILE A 1 199 ? 0.083 -1.417 7.616 1.00 96.06 199 ILE A O 1
ATOM 1558 N N . ILE A 1 200 ? -0.832 -0.216 5.967 1.00 97.69 200 ILE A N 1
ATOM 1559 C CA . ILE A 1 200 ? 0.316 -0.247 5.064 1.00 97.69 200 ILE A CA 1
ATOM 1560 C C . ILE A 1 200 ? 0.876 1.170 4.973 1.00 97.69 200 ILE A C 1
ATOM 1562 O O . ILE A 1 200 ? 0.237 2.061 4.416 1.00 97.69 200 ILE A O 1
ATOM 1566 N N . ALA A 1 201 ? 2.083 1.384 5.484 1.00 96.94 201 ALA A N 1
ATOM 1567 C CA . ALA A 1 201 ? 2.776 2.663 5.394 1.00 96.94 201 ALA A CA 1
ATOM 1568 C C . ALA A 1 201 ? 3.878 2.586 4.333 1.00 96.94 201 ALA A C 1
ATOM 1570 O O . ALA A 1 201 ? 4.902 1.925 4.519 1.00 96.94 201 ALA A O 1
ATOM 1571 N N . ILE A 1 202 ? 3.689 3.288 3.215 1.00 96.94 202 ILE A N 1
ATOM 1572 C CA . ILE A 1 202 ? 4.712 3.418 2.176 1.00 96.94 202 ILE A CA 1
ATOM 1573 C C . ILE A 1 202 ? 5.576 4.625 2.520 1.00 96.94 202 ILE A C 1
ATOM 1575 O O . ILE A 1 202 ? 5.122 5.771 2.468 1.00 96.94 202 ILE A O 1
ATOM 1579 N N . THR A 1 203 ? 6.847 4.391 2.836 1.00 93.12 203 THR A N 1
ATOM 1580 C CA . THR A 1 203 ? 7.761 5.460 3.246 1.00 93.12 203 THR A CA 1
ATOM 1581 C C . THR A 1 203 ? 9.085 5.427 2.492 1.00 93.12 203 THR A C 1
ATOM 1583 O O . THR A 1 203 ? 9.552 4.396 2.002 1.00 93.12 203 THR A O 1
ATOM 1586 N N . ARG A 1 204 ? 9.664 6.623 2.329 1.00 85.00 204 ARG A N 1
ATOM 1587 C CA . ARG A 1 204 ? 10.976 6.873 1.706 1.00 85.00 204 ARG A CA 1
ATOM 1588 C C . ARG A 1 204 ? 12.121 6.833 2.700 1.00 85.00 204 ARG A C 1
ATOM 1590 O O . ARG A 1 204 ? 13.268 6.730 2.276 1.00 85.00 204 ARG A O 1
ATOM 1597 N N . ALA A 1 205 ? 11.816 6.990 3.978 1.00 71.69 205 ALA A N 1
ATOM 1598 C CA . ALA A 1 205 ? 12.797 7.171 5.023 1.00 71.69 205 ALA A CA 1
ATOM 1599 C C . ALA A 1 205 ? 12.645 6.075 6.069 1.00 71.69 205 ALA A C 1
ATOM 1601 O O . ALA A 1 205 ? 11.599 5.447 6.205 1.00 71.69 205 ALA A O 1
ATOM 1602 N N . HIS A 1 206 ? 13.706 5.872 6.838 1.00 77.94 206 HIS A N 1
ATOM 1603 C CA . HIS A 1 206 ? 13.567 5.175 8.101 1.00 77.94 206 HIS A CA 1
ATOM 1604 C C . HIS A 1 206 ? 12.661 6.012 9.015 1.00 77.94 206 HIS A C 1
ATOM 1606 O O . HIS A 1 206 ? 12.931 7.197 9.198 1.00 77.94 206 HIS A O 1
ATOM 1612 N N . LEU A 1 207 ? 11.616 5.411 9.586 1.00 82.94 207 LEU A N 1
ATOM 1613 C CA . LEU A 1 207 ? 10.761 6.049 10.588 1.00 82.94 207 LEU A CA 1
ATOM 1614 C C . LEU A 1 207 ? 11.383 5.817 11.976 1.00 82.94 207 LEU A C 1
ATOM 1616 O O . LEU A 1 207 ? 11.314 4.696 12.486 1.00 82.94 207 LEU A O 1
ATOM 1620 N N . PRO A 1 208 ? 12.082 6.806 12.567 1.00 74.81 208 PRO A N 1
ATOM 1621 C CA . PRO A 1 208 ? 12.653 6.648 13.900 1.00 74.81 208 PRO A CA 1
ATOM 1622 C C . PRO A 1 208 ? 11.534 6.573 14.948 1.00 74.81 208 PRO A C 1
ATOM 1624 O O . PRO A 1 208 ? 10.483 7.167 14.751 1.00 74.81 208 PRO A O 1
ATOM 1627 N N . GLN A 1 209 ? 11.787 5.909 16.082 1.00 77.75 209 GLN A N 1
ATOM 1628 C CA . GLN A 1 209 ? 10.880 5.895 17.249 1.00 77.75 209 GLN A CA 1
ATOM 1629 C C . GLN A 1 209 ? 9.531 5.193 17.026 1.00 77.75 209 GLN A C 1
ATOM 1631 O O . GLN A 1 209 ? 8.552 5.511 17.695 1.00 77.75 209 GLN A O 1
ATOM 1636 N N . LEU A 1 210 ? 9.462 4.234 16.103 1.00 81.75 210 LEU A N 1
ATOM 1637 C CA . LEU A 1 210 ? 8.295 3.365 16.018 1.00 81.75 210 LEU A CA 1
ATOM 1638 C C . LEU A 1 210 ? 8.286 2.428 17.235 1.00 81.75 210 LEU A C 1
ATOM 1640 O O . LEU A 1 210 ? 9.269 1.721 17.458 1.00 81.75 210 LEU A O 1
ATOM 1644 N N . ASP A 1 211 ? 7.212 2.453 18.024 1.00 78.94 211 ASP A N 1
ATOM 1645 C CA . ASP A 1 211 ? 7.071 1.571 19.184 1.00 78.94 211 ASP A CA 1
ATOM 1646 C C . ASP A 1 211 ? 6.816 0.135 18.721 1.00 78.94 211 ASP A C 1
ATOM 1648 O O . ASP A 1 211 ? 5.719 -0.214 18.294 1.00 78.94 211 ASP A O 1
ATOM 1652 N N . GLU A 1 212 ? 7.840 -0.712 18.798 1.00 79.25 212 GLU A N 1
ATOM 1653 C CA . GLU A 1 212 ? 7.742 -2.108 18.365 1.00 79.25 212 GLU A CA 1
ATOM 1654 C C . GLU A 1 212 ? 6.829 -2.961 19.261 1.00 79.25 212 GLU A C 1
ATOM 1656 O O . GLU A 1 212 ? 6.500 -4.081 18.887 1.00 79.25 212 GLU A O 1
ATOM 1661 N N . ASN A 1 213 ? 6.384 -2.447 20.415 1.00 79.56 213 ASN A N 1
ATOM 1662 C CA . ASN A 1 213 ? 5.440 -3.151 21.287 1.00 79.56 213 ASN A CA 1
ATOM 1663 C C . ASN A 1 213 ? 3.974 -2.798 21.010 1.00 79.56 213 ASN A C 1
ATOM 1665 O O . ASN A 1 213 ? 3.089 -3.509 21.482 1.00 79.56 213 ASN A O 1
ATOM 1669 N N . ALA A 1 214 ? 3.704 -1.711 20.285 1.00 80.88 214 ALA A N 1
ATOM 1670 C CA . ALA A 1 214 ? 2.340 -1.305 19.948 1.00 80.88 214 ALA A CA 1
ATOM 1671 C C . ALA A 1 214 ? 1.818 -2.019 18.688 1.00 80.88 214 ALA A C 1
ATOM 1673 O O . ALA A 1 214 ? 0.614 -2.177 18.512 1.00 80.88 214 ALA A O 1
ATOM 1674 N N . TRP A 1 215 ? 2.723 -2.508 17.836 1.00 88.06 215 TRP A N 1
ATOM 1675 C CA . TRP A 1 215 ? 2.394 -2.997 16.501 1.00 88.06 215 TRP A CA 1
ATOM 1676 C C . TRP A 1 215 ? 3.027 -4.355 16.218 1.00 88.06 215 TRP A C 1
ATOM 1678 O O . TRP A 1 215 ? 4.197 -4.576 16.526 1.00 88.06 215 TRP A O 1
ATOM 1688 N N . SER A 1 216 ? 2.312 -5.204 15.480 1.00 92.06 216 SER A N 1
ATOM 1689 C CA . SER A 1 216 ? 2.952 -6.293 14.740 1.00 92.06 216 SER A CA 1
ATOM 1690 C C . SER A 1 216 ? 3.528 -5.733 13.441 1.00 92.06 216 SER A C 1
ATOM 1692 O O . SER A 1 216 ? 2.802 -5.463 12.476 1.00 92.06 216 SER A O 1
ATOM 1694 N N . ILE A 1 217 ? 4.839 -5.472 13.444 1.00 92.94 217 ILE A N 1
ATOM 1695 C CA . ILE A 1 217 ? 5.523 -4.775 12.351 1.00 92.94 217 ILE A CA 1
ATOM 1696 C C . ILE A 1 217 ? 6.084 -5.773 11.339 1.00 92.94 217 ILE A C 1
ATOM 1698 O O . ILE A 1 217 ? 7.025 -6.513 11.627 1.00 92.94 217 ILE A O 1
ATOM 1702 N N . HIS A 1 218 ? 5.606 -5.687 10.101 1.00 94.88 218 HIS A N 1
ATOM 1703 C CA . HIS A 1 218 ? 6.206 -6.350 8.947 1.00 94.88 218 HIS A CA 1
ATOM 1704 C C . HIS A 1 218 ? 6.965 -5.326 8.101 1.00 94.88 218 HIS A C 1
ATOM 1706 O O . HIS A 1 218 ? 6.441 -4.264 7.772 1.00 94.88 218 HIS A O 1
ATOM 1712 N N . ARG A 1 219 ? 8.217 -5.617 7.736 1.00 94.38 219 ARG A N 1
ATOM 1713 C CA . ARG A 1 219 ? 9.051 -4.707 6.935 1.00 94.38 219 ARG A CA 1
ATOM 1714 C C . ARG A 1 219 ? 9.299 -5.311 5.562 1.00 94.38 219 ARG A C 1
ATOM 1716 O O . ARG A 1 219 ? 9.930 -6.356 5.460 1.00 94.38 219 ARG A O 1
ATOM 1723 N N . LEU A 1 220 ? 8.861 -4.613 4.522 1.00 96.44 220 LEU A N 1
ATOM 1724 C CA . LEU A 1 220 ? 9.087 -4.981 3.131 1.00 96.44 220 LEU A CA 1
ATOM 1725 C C . LEU A 1 220 ? 10.006 -3.952 2.474 1.00 96.44 220 LEU A C 1
ATOM 1727 O O . LEU A 1 220 ? 9.666 -2.773 2.368 1.00 96.44 220 LEU A O 1
ATOM 1731 N N . ASN A 1 221 ? 11.177 -4.391 2.018 1.00 95.69 221 ASN A N 1
ATOM 1732 C CA . ASN A 1 221 ? 12.073 -3.552 1.231 1.00 95.69 221 ASN A CA 1
ATOM 1733 C C . ASN A 1 221 ? 11.867 -3.830 -0.259 1.00 95.69 221 ASN A C 1
ATOM 1735 O O . ASN A 1 221 ? 12.085 -4.948 -0.713 1.00 95.69 221 ASN A O 1
ATOM 1739 N N . VAL A 1 222 ? 11.489 -2.804 -1.017 1.00 96.50 222 VAL A N 1
ATOM 1740 C CA . VAL A 1 222 ? 11.273 -2.873 -2.464 1.00 96.50 222 VAL A CA 1
ATOM 1741 C C . VAL A 1 222 ? 12.529 -2.362 -3.180 1.00 96.50 222 VAL A C 1
ATOM 1743 O O . VAL A 1 222 ? 12.731 -1.139 -3.243 1.00 96.50 222 VAL A O 1
ATOM 1746 N N . PRO A 1 223 ? 13.377 -3.263 -3.711 1.00 96.25 223 PRO A N 1
ATOM 1747 C CA . PRO A 1 223 ? 14.589 -2.890 -4.428 1.00 96.25 223 PRO A CA 1
ATOM 1748 C C . PRO A 1 223 ? 14.278 -2.285 -5.802 1.00 96.25 223 PRO A C 1
ATOM 1750 O O . PRO A 1 223 ? 13.142 -2.337 -6.300 1.00 96.25 223 PRO A O 1
ATOM 1753 N N . GLU A 1 224 ? 15.319 -1.738 -6.430 1.00 96.31 224 GLU A N 1
ATOM 1754 C CA . GLU A 1 224 ? 15.335 -1.470 -7.866 1.00 96.31 224 GLU A CA 1
ATOM 1755 C C . GLU A 1 224 ? 14.996 -2.728 -8.690 1.00 96.31 224 GLU A C 1
ATOM 1757 O O . GLU A 1 224 ? 14.957 -3.848 -8.175 1.00 96.31 224 GLU A O 1
ATOM 1762 N N . MET A 1 225 ? 14.669 -2.545 -9.970 1.00 95.75 225 MET A N 1
ATOM 1763 C CA . MET A 1 225 ? 14.403 -3.667 -10.867 1.00 95.75 225 MET A CA 1
ATOM 1764 C C . MET A 1 225 ? 15.657 -4.483 -11.147 1.00 95.75 225 MET A C 1
ATOM 1766 O O . MET A 1 225 ? 16.762 -3.958 -11.233 1.00 95.75 225 MET A O 1
ATOM 1770 N N . ASN A 1 226 ? 15.484 -5.791 -11.299 1.00 95.12 226 ASN A N 1
ATOM 1771 C CA . ASN A 1 226 ? 16.524 -6.600 -11.922 1.00 95.12 226 ASN A CA 1
ATOM 1772 C C . ASN A 1 226 ? 16.444 -6.468 -13.457 1.00 95.12 226 ASN A C 1
ATOM 1774 O O . ASN A 1 226 ? 15.521 -5.853 -14.007 1.00 95.12 226 ASN A O 1
ATOM 1778 N N . ASP A 1 227 ? 17.408 -7.061 -14.162 1.00 94.31 227 ASP A N 1
ATOM 1779 C CA . ASP A 1 227 ? 17.453 -7.033 -15.627 1.00 94.31 227 ASP A CA 1
ATOM 1780 C C . ASP A 1 227 ? 16.158 -7.555 -16.255 1.00 94.31 227 ASP A C 1
ATOM 1782 O O . ASP A 1 227 ? 15.606 -6.927 -17.157 1.00 94.31 227 ASP A O 1
ATOM 1786 N N . SER A 1 228 ? 15.662 -8.701 -15.776 1.00 93.19 228 SER A N 1
ATOM 1787 C CA . SER A 1 228 ? 14.484 -9.362 -16.345 1.00 93.19 228 SER A CA 1
ATOM 1788 C C . SER A 1 228 ? 13.217 -8.522 -16.185 1.00 93.19 228 SER A C 1
ATOM 1790 O O . SER A 1 228 ? 12.453 -8.378 -17.139 1.00 93.19 228 SER A O 1
ATOM 1792 N N . GLU A 1 229 ? 13.051 -7.885 -15.027 1.00 95.12 229 GLU A N 1
ATOM 1793 C CA . GLU A 1 229 ? 11.942 -6.976 -14.744 1.00 95.12 229 GLU A CA 1
ATOM 1794 C C . GLU A 1 229 ? 12.024 -5.708 -15.599 1.00 95.12 229 GLU A C 1
ATOM 1796 O O . GLU A 1 229 ? 11.018 -5.257 -16.142 1.00 95.12 229 GLU A O 1
ATOM 1801 N N . SER A 1 230 ? 13.227 -5.160 -15.779 1.00 94.69 230 SER A N 1
ATOM 1802 C CA . SER A 1 230 ? 13.448 -3.959 -16.595 1.00 94.69 230 SER A CA 1
ATOM 1803 C C . SER A 1 230 ? 13.159 -4.222 -18.073 1.00 94.69 230 SER A C 1
ATOM 1805 O O . SER A 1 230 ? 12.476 -3.442 -18.735 1.00 94.69 230 SER A O 1
ATOM 1807 N N . LEU A 1 231 ? 13.616 -5.367 -18.588 1.00 92.38 231 LEU A N 1
ATOM 1808 C CA . LEU A 1 231 ? 13.315 -5.837 -19.942 1.00 92.38 231 LEU A CA 1
ATOM 1809 C C . LEU A 1 231 ? 11.807 -6.037 -20.142 1.00 92.38 231 LEU A C 1
ATOM 1811 O O . LEU A 1 231 ? 11.265 -5.640 -21.174 1.00 92.38 231 LEU A O 1
ATOM 1815 N N . ALA A 1 232 ? 11.127 -6.648 -19.168 1.00 91.69 232 ALA A N 1
ATOM 1816 C CA . ALA A 1 232 ? 9.679 -6.821 -19.199 1.00 91.69 232 ALA A CA 1
ATOM 1817 C C . ALA A 1 232 ? 8.951 -5.469 -19.188 1.00 91.69 232 ALA A C 1
ATOM 1819 O O . ALA A 1 232 ? 7.998 -5.285 -19.945 1.00 91.69 232 ALA A O 1
ATOM 1820 N N . LEU A 1 233 ? 9.440 -4.503 -18.406 1.00 91.62 233 LEU A N 1
ATOM 1821 C CA . LEU A 1 233 ? 8.860 -3.169 -18.346 1.00 91.62 233 LEU A CA 1
ATOM 1822 C C . LEU A 1 233 ? 9.003 -2.430 -19.679 1.00 91.62 233 LEU A C 1
ATOM 1824 O O . LEU A 1 233 ? 8.005 -1.926 -20.184 1.00 91.62 233 LEU A O 1
ATOM 1828 N N . PHE A 1 234 ? 10.192 -2.406 -20.288 1.00 91.06 234 PHE A N 1
ATOM 1829 C CA . PHE A 1 234 ? 10.377 -1.793 -21.610 1.00 91.06 234 PHE A CA 1
ATOM 1830 C C . PHE A 1 234 ? 9.464 -2.417 -22.660 1.00 91.06 234 PHE A C 1
ATOM 1832 O O . PHE A 1 234 ? 8.795 -1.703 -23.406 1.00 91.06 234 PHE A O 1
ATOM 1839 N N . LYS A 1 235 ? 9.369 -3.751 -22.672 1.00 87.75 235 LYS A N 1
ATOM 1840 C CA . LYS A 1 235 ? 8.443 -4.460 -23.560 1.00 87.75 235 LYS A CA 1
ATOM 1841 C C . LYS A 1 235 ? 6.999 -4.061 -23.308 1.00 87.75 235 LYS A C 1
ATOM 1843 O O . LYS A 1 235 ? 6.260 -3.950 -24.273 1.00 87.75 235 LYS A O 1
ATOM 1848 N N . SER A 1 236 ? 6.605 -3.848 -22.052 1.00 87.38 236 SER A N 1
ATOM 1849 C CA . SER A 1 236 ? 5.261 -3.395 -21.693 1.00 87.38 236 SER A CA 1
ATOM 1850 C C . SER A 1 236 ? 4.984 -1.948 -22.100 1.00 87.38 236 SER A C 1
ATOM 1852 O O . SER A 1 236 ? 3.869 -1.658 -22.513 1.00 87.38 236 SER A O 1
ATOM 1854 N N . ILE A 1 237 ? 5.956 -1.042 -21.975 1.00 85.69 237 ILE A N 1
ATOM 1855 C CA . ILE A 1 237 ? 5.788 0.375 -22.338 1.00 85.69 237 ILE A CA 1
ATOM 1856 C C . ILE A 1 237 ? 5.705 0.523 -23.862 1.00 85.69 237 ILE A C 1
ATOM 1858 O O . ILE A 1 237 ? 4.900 1.293 -24.377 1.00 85.69 237 ILE A O 1
ATOM 1862 N N . TRP A 1 238 ? 6.523 -0.230 -24.596 1.00 85.25 238 TRP A N 1
ATOM 1863 C CA . TRP A 1 238 ? 6.678 -0.085 -26.044 1.00 85.25 238 TRP A CA 1
ATOM 1864 C C . TRP A 1 238 ? 5.883 -1.100 -26.865 1.00 85.25 238 TRP A C 1
ATOM 1866 O O . TRP A 1 238 ? 6.180 -1.285 -28.046 1.00 85.25 238 TRP A O 1
ATOM 1876 N N . GLN A 1 239 ? 4.860 -1.738 -26.284 1.00 79.06 239 GLN A N 1
ATOM 1877 C CA . GLN A 1 239 ? 3.981 -2.663 -27.022 1.00 79.06 239 GLN A CA 1
ATOM 1878 C C . GLN A 1 239 ? 3.400 -2.008 -28.286 1.00 79.06 239 GLN A C 1
ATOM 1880 O O . GLN A 1 239 ? 3.314 -2.650 -29.329 1.00 79.06 239 GLN A O 1
ATOM 1885 N N . GLU A 1 240 ? 3.107 -0.708 -28.214 1.00 74.00 240 GLU A N 1
ATOM 1886 C CA . GLU A 1 240 ? 2.547 0.097 -29.308 1.00 74.00 240 GLU A CA 1
ATOM 1887 C C . GLU A 1 240 ? 3.611 0.779 -30.193 1.00 74.00 240 GLU A C 1
ATOM 1889 O O . GLU A 1 240 ? 3.284 1.608 -31.042 1.00 74.00 240 GLU A O 1
ATOM 1894 N N . ALA A 1 241 ? 4.899 0.453 -30.024 1.00 79.38 241 ALA A N 1
ATOM 1895 C CA . ALA A 1 241 ? 6.000 1.018 -30.806 1.00 79.38 241 ALA A CA 1
ATOM 1896 C C . ALA A 1 241 ? 6.697 -0.073 -31.649 1.00 79.38 241 ALA A C 1
ATOM 1898 O O . ALA A 1 241 ? 7.742 -0.596 -31.253 1.00 79.38 241 ALA A O 1
ATOM 1899 N N . PRO A 1 242 ? 6.191 -0.392 -32.861 1.00 73.44 242 PRO A N 1
ATOM 1900 C CA . PRO A 1 242 ? 6.710 -1.478 -33.703 1.00 73.44 242 PRO A CA 1
ATOM 1901 C C . PRO A 1 242 ? 8.203 -1.368 -34.035 1.00 73.44 242 PRO A C 1
ATOM 1903 O O . PRO A 1 242 ? 8.874 -2.378 -34.234 1.00 73.44 242 PRO A O 1
ATOM 1906 N N . LEU A 1 243 ? 8.733 -0.141 -34.083 1.00 73.25 243 LEU A N 1
ATOM 1907 C CA . LEU A 1 243 ? 10.153 0.125 -34.336 1.00 73.25 243 LEU A CA 1
ATOM 1908 C C . LEU A 1 243 ? 11.054 -0.268 -33.154 1.00 73.25 243 LEU A C 1
ATOM 1910 O O . LEU A 1 243 ? 12.242 -0.500 -33.355 1.00 73.25 243 LEU A O 1
ATOM 1914 N N . LEU A 1 244 ? 10.494 -0.362 -31.945 1.00 75.81 244 LEU A N 1
ATOM 1915 C CA . LEU A 1 244 ? 11.206 -0.717 -30.716 1.00 75.81 244 LEU A CA 1
ATOM 1916 C C . LEU A 1 244 ? 11.024 -2.192 -30.321 1.00 75.81 244 LEU A C 1
ATOM 1918 O O . LEU A 1 244 ? 11.751 -2.696 -29.469 1.00 75.81 244 LEU A O 1
ATOM 1922 N N . ALA A 1 245 ? 10.113 -2.915 -30.981 1.00 70.94 245 ALA A N 1
ATOM 1923 C CA . ALA A 1 245 ? 9.798 -4.311 -30.670 1.00 70.94 245 ALA A CA 1
ATOM 1924 C C . ALA A 1 245 ? 10.986 -5.280 -30.844 1.00 70.94 245 ALA A C 1
ATOM 1926 O O . ALA A 1 245 ? 11.022 -6.330 -30.206 1.00 70.94 245 ALA A O 1
ATOM 1927 N N . ASN A 1 246 ? 11.961 -4.923 -31.690 1.00 77.62 246 ASN A N 1
ATOM 1928 C CA . ASN A 1 246 ? 13.128 -5.752 -32.015 1.00 77.62 246 ASN A CA 1
ATOM 1929 C C . ASN A 1 246 ? 14.452 -5.169 -31.494 1.00 77.62 246 ASN A C 1
ATOM 1931 O O . ASN A 1 246 ? 15.514 -5.522 -32.007 1.00 77.62 246 ASN A O 1
ATOM 1935 N N . VAL A 1 247 ? 14.413 -4.249 -30.523 1.00 84.56 247 VAL A N 1
ATOM 1936 C CA . VAL A 1 247 ? 15.643 -3.712 -29.924 1.00 84.56 247 VAL A CA 1
ATOM 1937 C C . VAL A 1 247 ? 16.386 -4.831 -29.197 1.00 84.56 247 VAL A C 1
ATOM 1939 O O . VAL A 1 247 ? 15.786 -5.642 -28.488 1.00 84.56 247 VAL A O 1
ATOM 1942 N N . ASP A 1 248 ? 17.704 -4.869 -29.388 1.00 88.62 248 ASP A N 1
ATOM 1943 C CA . ASP A 1 248 ? 18.578 -5.837 -28.736 1.00 88.62 248 ASP A CA 1
ATOM 1944 C C . ASP A 1 248 ? 18.447 -5.739 -27.208 1.00 88.62 248 ASP A C 1
ATOM 1946 O O . ASP A 1 248 ? 18.499 -4.652 -26.627 1.00 88.62 248 ASP A O 1
ATOM 1950 N N . SER A 1 249 ? 18.301 -6.888 -26.547 1.00 89.19 249 SER A N 1
ATOM 1951 C CA . SER A 1 249 ? 18.190 -6.954 -25.090 1.00 89.19 249 SER A CA 1
ATOM 1952 C C . SER A 1 249 ? 19.417 -6.381 -24.382 1.00 89.19 249 SER A C 1
ATOM 1954 O O . SER A 1 249 ? 19.265 -5.847 -23.287 1.00 89.19 249 SER A O 1
ATOM 1956 N N . ASP A 1 250 ? 20.605 -6.421 -24.989 1.00 91.81 250 ASP A N 1
ATOM 1957 C CA . ASP A 1 250 ? 21.801 -5.821 -24.387 1.00 91.81 250 ASP A CA 1
ATOM 1958 C C . ASP A 1 250 ? 21.740 -4.286 -24.379 1.00 91.81 250 ASP A C 1
ATOM 1960 O O . ASP A 1 250 ? 22.125 -3.661 -23.390 1.00 91.81 250 ASP A O 1
ATOM 1964 N N . ILE A 1 251 ? 21.151 -3.673 -25.413 1.00 91.50 251 ILE A N 1
ATOM 1965 C CA . ILE A 1 251 ? 20.883 -2.225 -25.441 1.00 91.50 251 ILE A CA 1
ATOM 1966 C C . ILE A 1 251 ? 19.876 -1.861 -24.345 1.00 91.50 251 ILE A C 1
ATOM 1968 O O . ILE A 1 251 ? 20.065 -0.880 -23.628 1.00 91.50 251 ILE A O 1
ATOM 1972 N N . LEU A 1 252 ? 18.827 -2.671 -24.172 1.00 91.94 252 LEU A N 1
ATOM 1973 C CA . LEU A 1 252 ? 17.822 -2.443 -23.128 1.00 91.94 252 LEU A CA 1
ATOM 1974 C C . LEU A 1 252 ? 18.398 -2.582 -21.721 1.00 91.94 252 LEU A C 1
ATOM 1976 O O . LEU A 1 252 ? 18.042 -1.804 -20.840 1.00 91.94 252 LEU A O 1
ATOM 1980 N N . ARG A 1 253 ? 19.313 -3.532 -21.503 1.00 93.38 253 ARG A N 1
ATOM 1981 C CA . ARG A 1 253 ? 20.036 -3.658 -20.230 1.00 93.38 253 ARG A CA 1
ATOM 1982 C C . ARG A 1 253 ? 20.930 -2.452 -19.969 1.00 93.38 253 ARG A C 1
ATOM 1984 O O . ARG A 1 253 ? 20.936 -1.939 -18.853 1.00 93.38 253 ARG A O 1
ATOM 1991 N N . GLN A 1 254 ? 21.648 -1.967 -20.983 1.00 94.12 254 GLN A N 1
ATOM 1992 C CA . GLN A 1 254 ? 22.466 -0.763 -20.845 1.00 94.12 254 GLN A CA 1
ATOM 1993 C C . GLN A 1 254 ? 21.605 0.458 -20.496 1.00 94.12 254 GLN A C 1
ATOM 1995 O O . GLN A 1 254 ? 21.934 1.192 -19.565 1.00 94.12 254 GLN A O 1
ATOM 2000 N N . LEU A 1 255 ? 20.467 0.630 -21.172 1.00 93.94 255 LEU A N 1
ATOM 2001 C CA . LEU A 1 255 ? 19.520 1.698 -20.864 1.00 93.94 255 LEU A CA 1
ATOM 2002 C C . LEU A 1 255 ? 18.936 1.549 -19.448 1.00 93.94 255 LEU A C 1
ATOM 2004 O O . LEU A 1 255 ? 18.870 2.528 -18.710 1.00 93.94 255 LEU A O 1
ATOM 2008 N N . ALA A 1 256 ? 18.564 0.335 -19.027 1.00 94.94 256 ALA A N 1
ATOM 2009 C CA . ALA A 1 256 ? 18.102 0.077 -17.660 1.00 94.94 256 ALA A CA 1
ATOM 2010 C C . ALA A 1 256 ? 19.155 0.491 -16.622 1.00 94.94 256 ALA A C 1
ATOM 2012 O O . ALA A 1 256 ? 18.824 1.154 -15.638 1.00 94.94 256 ALA A O 1
ATOM 2013 N N . HIS A 1 257 ? 20.426 0.165 -16.868 1.00 95.50 257 HIS A N 1
ATOM 2014 C CA . HIS A 1 257 ? 21.540 0.549 -16.007 1.00 95.50 257 HIS A CA 1
ATOM 2015 C C . HIS A 1 257 ? 21.713 2.076 -15.925 1.00 95.50 257 HIS A C 1
ATOM 2017 O O . HIS A 1 257 ? 21.867 2.619 -14.828 1.00 95.50 257 HIS A O 1
ATOM 2023 N N . GLU A 1 258 ? 21.634 2.787 -17.055 1.00 96.25 258 GLU A N 1
ATOM 2024 C CA . GLU A 1 258 ? 21.662 4.260 -17.096 1.00 96.25 258 GLU A CA 1
ATOM 2025 C C . GLU A 1 258 ? 20.481 4.891 -16.343 1.00 96.25 258 GLU A C 1
ATOM 2027 O O . GLU A 1 258 ? 20.632 5.922 -15.690 1.00 96.25 258 GLU A O 1
ATOM 2032 N N . LEU A 1 259 ? 19.322 4.232 -16.356 1.00 95.56 259 LEU A N 1
ATOM 2033 C CA . LEU A 1 259 ? 18.120 4.637 -15.623 1.00 95.56 259 LEU A CA 1
ATOM 2034 C C . LEU A 1 259 ? 18.073 4.096 -14.185 1.00 95.56 259 LEU A C 1
ATOM 2036 O O . LEU A 1 259 ? 17.049 4.219 -13.503 1.00 95.56 259 LEU A O 1
ATOM 2040 N N . HIS A 1 260 ? 19.184 3.523 -13.709 1.00 95.81 260 HIS A N 1
ATOM 2041 C CA . HIS A 1 260 ? 19.354 2.946 -12.376 1.00 95.81 260 HIS A CA 1
ATOM 2042 C C . HIS A 1 260 ? 18.309 1.884 -12.015 1.00 95.81 260 HIS A C 1
ATOM 2044 O O . HIS A 1 260 ? 17.961 1.741 -10.845 1.00 95.81 260 HIS A O 1
ATOM 2050 N N . PHE A 1 261 ? 17.784 1.176 -13.015 1.00 95.81 261 PHE A N 1
ATOM 2051 C CA . PHE A 1 261 ? 16.752 0.156 -12.858 1.00 95.81 261 PHE A CA 1
ATOM 2052 C C . PHE A 1 261 ? 15.492 0.659 -12.127 1.00 95.81 261 PHE A C 1
ATOM 2054 O O . PHE A 1 261 ? 14.812 -0.084 -11.417 1.00 95.81 261 PHE A O 1
ATOM 2061 N N . LEU A 1 262 ? 15.163 1.947 -12.277 1.00 95.00 262 LEU A N 1
ATOM 2062 C CA . LEU A 1 262 ? 13.978 2.537 -11.661 1.00 95.00 262 LEU A CA 1
ATOM 2063 C C . LEU A 1 262 ? 12.787 2.497 -12.633 1.00 95.00 262 LEU A C 1
ATOM 2065 O O . LEU A 1 262 ? 12.854 3.145 -13.681 1.00 95.00 262 LEU A O 1
ATOM 2069 N N . PRO A 1 263 ? 11.669 1.825 -12.285 1.00 92.81 263 PRO A N 1
ATOM 2070 C CA . PRO A 1 263 ? 10.465 1.804 -13.114 1.00 92.81 263 PRO A CA 1
ATOM 2071 C C . PRO A 1 263 ? 9.971 3.196 -13.508 1.00 92.81 263 PRO A C 1
ATOM 2073 O O . PRO A 1 263 ? 9.590 3.419 -14.653 1.00 92.81 263 PRO A O 1
ATOM 2076 N N . GLN A 1 264 ? 10.003 4.154 -12.577 1.00 91.25 264 GLN A N 1
ATOM 2077 C CA . GLN A 1 264 ? 9.590 5.528 -12.871 1.00 91.25 264 GLN A CA 1
ATOM 2078 C C . GLN A 1 264 ? 10.472 6.190 -13.942 1.00 91.25 264 GLN A C 1
ATOM 2080 O O . GLN A 1 264 ? 9.950 6.849 -14.840 1.00 91.25 264 GLN A O 1
ATOM 2085 N N . SER A 1 265 ? 11.793 6.010 -13.857 1.00 92.56 265 SER A N 1
ATOM 2086 C CA . SER A 1 265 ? 12.733 6.529 -14.855 1.00 92.56 265 SER A CA 1
ATOM 2087 C C . SER A 1 265 ? 12.517 5.873 -16.220 1.00 92.56 265 SER A C 1
ATOM 2089 O O . SER A 1 265 ? 12.473 6.577 -17.220 1.00 92.56 265 SER A O 1
ATOM 2091 N N . MET A 1 266 ? 12.305 4.552 -16.260 1.00 91.00 266 MET A N 1
ATOM 2092 C CA . MET A 1 266 ? 12.031 3.807 -17.497 1.00 91.00 266 MET A CA 1
ATOM 2093 C C . MET A 1 266 ? 10.732 4.238 -18.184 1.00 91.00 266 MET A C 1
ATOM 2095 O O . MET A 1 266 ? 10.714 4.371 -19.399 1.00 91.00 266 MET A O 1
ATOM 2099 N N . LYS A 1 267 ? 9.668 4.532 -17.425 1.00 87.50 267 LYS A N 1
ATOM 2100 C CA . LYS A 1 267 ? 8.393 5.046 -17.968 1.00 87.50 267 LYS A CA 1
ATOM 2101 C C . LYS A 1 267 ? 8.468 6.477 -18.517 1.00 87.50 267 LYS A C 1
ATOM 2103 O O . LYS A 1 267 ? 7.488 6.953 -19.077 1.00 87.50 267 LYS A O 1
ATOM 2108 N N . SER A 1 268 ? 9.583 7.174 -18.309 1.00 86.00 268 SER A N 1
ATOM 2109 C CA . SER A 1 268 ? 9.753 8.579 -18.701 1.00 86.00 268 SER A CA 1
ATOM 2110 C C . SER A 1 268 ? 10.561 8.755 -19.996 1.00 86.00 268 SER A C 1
ATOM 2112 O O . SER A 1 268 ? 10.803 9.896 -20.391 1.00 86.00 268 SER A O 1
ATOM 2114 N N . VAL A 1 269 ? 11.001 7.651 -20.615 1.00 78.25 269 VAL A N 1
ATOM 2115 C CA . VAL A 1 269 ? 11.771 7.597 -21.871 1.00 78.25 269 VAL A CA 1
ATOM 2116 C C . VAL A 1 269 ? 10.866 7.153 -23.010 1.00 78.25 269 VAL A C 1
ATOM 2118 O O . VAL A 1 269 ? 10.918 7.815 -24.069 1.00 78.25 269 VAL A O 1
#

pLDDT: mean 77.5, std 22.28, range [23.59, 98.31]

Secondary structure (DSSP, 8-state):
-----------PPP-----EEEEETTEEEEEEEEETTEEEETTT--EEEEETTEEEEE---B------S-----HHHHHHHHHHHH---SSEEEEEEE--TTS-HHHHHHHHHTSHHHHHH-TTEEEEEETTTS-HHHHHHHHHHHH--SS----S-HHHHHHHHHHHHTT--EEEEEEEE--STTTTTT--S-TTEEEEEEESS--TT--TTTEEEEEEE-PPP-HHHHHHHHHHHTTT-TTTTT--HHHHHHHHHHTTT-HHHHTT-

Sequence (269 aa):
MTDDANTSPTATGFSAGRDMDFSIANDFVGGDKFSGNKYVSYMTGNLVVNQNGVQASTLYYRHVLPLGDGYVDRPELEQQLEEALLSESEQQKLVLVNGRPGTGRSTLVYKVVTQSYIEAAFPDGTLLGNLRSAPLNEILDRFVFTYETEGHYTSNSKWDQATHLRELLTGKRVVIILDNVTSTDELAFFDHEDNNVTIIAITRAHLPQLDENAWSIHRLNVPEMNDSESLALFKSIWQEAPLLANVDSDILRQLAHELHFLPQSMKSV

Radius of gyration: 21.77 Å; chains: 1; bounding box: 61×60×56 Å

Foldseek 3Di:
DDDDPDDDDDDDDDDDDDFDFDADPNDTFTWDDPDDQWTAGLVQRWTFDDDPNDTDIPRELEHDQPQDFQDFDDPVLLVLVLCQLPDDDQFAAEEEEEEAPQLCSSNSVNVNCPDPVVCVQQRNYEQEDECVVDPLQVSLQVLLCNQPVDDRPDDPDLLVSLVSSQVSCVPGQYEYEYHADDEVVSVVSNQDSDRSYHYYYYYHDPHPPDDVVRHPYHYRYRYADDLVRQLSRLCRLCVVPPVCNPDDSVVSSVVCVVQVSRSRSSNVD